Protein AF-A0A0R3QFE7-F1 (afdb_monomer)

Secondary structure (DSSP, 8-state):
---S-EEPTTSS--EEEETT--EEEEEEEE-SS--EEEEEEE--BTTBSEEEETTTTEEEE-EEEGGG-TTEEEEEEETTEEEEEE-S--GGG-EEEEEEEEETTEEEEEEEEEEEE-----------------HHHHHHHHHHHHHHHHHHHHHHHHHHHHHHHHHHHHHHHHTTS------

Sequence (183 aa):
MRSKPIIVPNILVNQTADANSTVNFTCKVISDLTPHIVWMRIEMTNDSIYYWNETDRKYIFRYTDMQSVENAIVTKTSQDSSTLTIVNVTVADQGMYACVSGNHLGHAIANATLTVNEFHAMTLATGNPDTKWSRSSVVAVVFLLILLIFTLSTTLFYIFCIRKRSKAQIAEMEQFIGPVKKR

Mean predicted aligned error: 14.49 Å

InterPro domains:
  IPR003598 Immunoglobulin subtype 2 [SM00408] (18-106)
  IPR003599 Immunoglobulin domain subtype [SM00409] (12-117)
  IPR007110 Immunoglobulin-like domain [PS50835] (5-117)
  IPR013098 Immunoglobulin I-set [PF07679] (12-116)
  IPR013783 Immunoglobulin-like fold [G3DSA:2.60.40.10] (1-120)
  IPR036179 Immunoglobulin-like domain superfamily [SSF48726] (4-116)
  IPR052615 Fibroblast growth factor receptor-like [PTHR19890] (2-120)

Foldseek 3Di:
DFAWKDKDPPQAEADEEEAQAKDKGKIFIDGPDQKDKFKKFQDADPNDQWDQDPVVRDTDGDIHGQVPDPQWDWADPDSGMIMIMGGRDDQVNFGKMKMWIGDPRGIDIDIYTYHYDYPPPPPPCPPPPPPPPDPVNVVVVVVVVVVVVVVVVVVVVVVVVVVVVVVVVVVVVVVVDDDDDDD

Structure (mmCIF, N/CA/C/O backbone):
data_AF-A0A0R3QFE7-F1
#
_entry.id   AF-A0A0R3QFE7-F1
#
loop_
_atom_site.group_PDB
_atom_site.id
_atom_site.type_symbol
_atom_site.label_atom_id
_atom_site.label_alt_id
_atom_site.label_comp_id
_atom_site.label_asym_id
_atom_site.label_entity_id
_atom_site.label_seq_id
_atom_site.pdbx_PDB_ins_code
_atom_site.Cartn_x
_atom_site.Cartn_y
_atom_site.Cartn_z
_atom_site.occupancy
_atom_site.B_iso_or_equiv
_atom_site.auth_seq_id
_atom_site.auth_comp_id
_atom_site.auth_asym_id
_atom_site.auth_atom_id
_atom_site.pdbx_PDB_model_num
ATOM 1 N N . MET A 1 1 ? 10.662 -11.826 -28.153 1.00 66.75 1 MET A N 1
ATOM 2 C CA . MET A 1 1 ? 10.673 -10.375 -28.437 1.00 66.75 1 MET A CA 1
ATOM 3 C C . MET A 1 1 ? 10.794 -9.672 -27.105 1.00 66.75 1 MET A C 1
ATOM 5 O O . MET A 1 1 ? 10.054 -10.053 -26.208 1.00 66.75 1 MET A O 1
ATOM 9 N N . ARG A 1 2 ? 11.712 -8.711 -26.979 1.00 88.62 2 ARG A N 1
ATOM 10 C CA . ARG A 1 2 ? 11.831 -7.909 -25.757 1.00 88.62 2 ARG A CA 1
ATOM 11 C C . ARG A 1 2 ? 10.612 -7.011 -25.599 1.00 88.62 2 ARG A C 1
ATOM 13 O O . ARG A 1 2 ? 10.120 -6.483 -26.597 1.00 88.62 2 ARG A O 1
ATOM 20 N N . SER A 1 3 ? 10.135 -6.838 -24.371 1.00 93.31 3 SER A N 1
ATOM 21 C CA . SER A 1 3 ? 8.960 -6.013 -24.078 1.00 93.31 3 SER A CA 1
ATOM 22 C C . SER A 1 3 ? 9.141 -5.175 -22.817 1.00 93.31 3 SER A C 1
ATOM 24 O O . SER A 1 3 ? 10.076 -5.362 -22.036 1.00 93.31 3 SER A O 1
ATOM 26 N N . LYS A 1 4 ? 8.202 -4.251 -22.592 1.00 95.31 4 LYS A N 1
ATOM 27 C CA . LYS A 1 4 ? 8.018 -3.657 -21.265 1.00 95.31 4 LYS A CA 1
ATOM 28 C C . LYS A 1 4 ? 7.759 -4.759 -20.218 1.00 95.31 4 LYS A C 1
ATOM 30 O O . LYS A 1 4 ? 7.256 -5.826 -20.597 1.00 95.31 4 LYS A O 1
ATOM 35 N N . PRO A 1 5 ? 8.067 -4.519 -18.932 1.00 96.88 5 PRO A N 1
ATOM 36 C CA . PRO A 1 5 ? 7.852 -5.510 -17.886 1.00 96.88 5 PRO A CA 1
ATOM 37 C C . PRO A 1 5 ? 6.366 -5.847 -17.721 1.00 96.88 5 PRO A C 1
ATOM 39 O O . PRO A 1 5 ? 5.499 -5.028 -18.029 1.00 96.88 5 PRO A O 1
ATOM 42 N N . ILE A 1 6 ? 6.073 -7.035 -17.196 1.00 96.94 6 ILE A N 1
ATOM 43 C CA . ILE A 1 6 ? 4.716 -7.469 -16.844 1.00 96.94 6 ILE A CA 1
ATOM 44 C C . ILE A 1 6 ? 4.679 -7.739 -15.344 1.00 96.94 6 ILE A C 1
ATOM 46 O O . ILE A 1 6 ? 5.437 -8.570 -14.850 1.00 96.94 6 ILE A O 1
ATOM 50 N N . ILE A 1 7 ? 3.798 -7.057 -14.614 1.00 97.44 7 ILE A N 1
ATOM 51 C CA . ILE A 1 7 ? 3.569 -7.355 -13.196 1.00 97.44 7 ILE A CA 1
ATOM 52 C C . ILE A 1 7 ? 2.664 -8.584 -13.109 1.00 97.44 7 ILE A C 1
ATOM 54 O O . ILE A 1 7 ? 1.630 -8.652 -13.774 1.00 97.44 7 ILE A O 1
ATOM 58 N N . VAL A 1 8 ? 3.069 -9.567 -12.307 1.00 97.50 8 VAL A N 1
ATOM 59 C CA . VAL A 1 8 ? 2.319 -10.812 -12.123 1.00 97.50 8 VAL A CA 1
ATOM 60 C C . VAL A 1 8 ? 0.973 -10.493 -11.454 1.00 97.50 8 VAL A C 1
ATOM 62 O O . VAL A 1 8 ? 0.961 -9.855 -10.396 1.00 97.50 8 VAL A O 1
ATOM 65 N N . PRO A 1 9 ? -0.163 -10.921 -12.036 1.00 95.56 9 PRO A N 1
ATOM 66 C CA . PRO A 1 9 ? -1.481 -10.642 -11.476 1.00 95.56 9 PRO A CA 1
ATOM 67 C C . PRO A 1 9 ? -1.670 -11.331 -10.120 1.00 95.56 9 PRO A C 1
ATOM 69 O O . PRO A 1 9 ? -1.060 -12.364 -9.847 1.00 95.56 9 PRO A O 1
ATOM 72 N N . ASN A 1 10 ? -2.550 -10.774 -9.285 1.00 94.56 10 ASN A N 1
ATOM 73 C CA . ASN A 1 10 ? -2.945 -11.317 -7.976 1.00 94.56 10 ASN A CA 1
ATOM 74 C C . ASN A 1 10 ? -1.813 -11.461 -6.937 1.00 94.56 10 ASN A C 1
ATOM 76 O O . ASN A 1 10 ? -2.004 -12.130 -5.927 1.00 94.56 10 ASN A O 1
ATOM 80 N N . ILE A 1 11 ? -0.646 -10.845 -7.157 1.00 95.00 11 ILE A N 1
ATOM 81 C CA . ILE A 1 11 ? 0.436 -10.780 -6.158 1.00 95.00 11 ILE A CA 1
ATOM 82 C C . ILE A 1 11 ? 0.301 -9.528 -5.287 1.00 95.00 11 ILE A C 1
ATOM 84 O O . ILE A 1 11 ? 0.397 -9.605 -4.065 1.00 95.00 11 ILE A O 1
ATOM 88 N N . LEU A 1 12 ? 0.040 -8.380 -5.917 1.00 97.56 12 LEU A N 1
ATOM 89 C CA . LEU A 1 12 ? -0.275 -7.135 -5.228 1.00 97.56 12 LEU A CA 1
ATOM 90 C C . LEU A 1 12 ? -1.793 -7.058 -5.036 1.00 97.56 12 LEU A C 1
ATOM 92 O O . LEU A 1 12 ? -2.528 -6.916 -6.010 1.00 97.56 12 LEU A O 1
ATOM 96 N N . VAL A 1 13 ? -2.254 -7.205 -3.793 1.00 97.19 13 VAL A N 1
ATOM 97 C CA . VAL A 1 13 ? -3.680 -7.312 -3.445 1.00 97.19 13 VAL A CA 1
ATOM 98 C C . VAL A 1 13 ? -4.065 -6.323 -2.351 1.00 97.19 13 VAL A C 1
ATOM 100 O O . VAL A 1 13 ? -3.228 -5.950 -1.528 1.00 97.19 13 VAL A O 1
ATOM 103 N N . ASN A 1 14 ? -5.338 -5.916 -2.344 1.00 98.06 14 ASN A N 1
ATOM 104 C CA . ASN A 1 14 ? -5.909 -5.071 -1.295 1.00 98.06 14 ASN A CA 1
ATOM 105 C C . ASN A 1 14 ? -5.792 -5.759 0.069 1.00 98.06 14 ASN A C 1
ATOM 107 O O . ASN A 1 14 ? -6.014 -6.966 0.171 1.00 98.06 14 ASN A O 1
ATOM 111 N N . GLN A 1 15 ? -5.471 -4.990 1.106 1.00 97.44 15 GLN A N 1
ATOM 112 C CA . GLN A 1 15 ? -5.280 -5.506 2.458 1.00 97.44 15 GLN A CA 1
ATOM 113 C C . GLN A 1 15 ? -5.974 -4.628 3.489 1.00 97.44 15 GLN A C 1
ATOM 115 O O . GLN A 1 15 ? -6.037 -3.406 3.353 1.00 97.44 15 GLN A O 1
ATOM 120 N N . THR A 1 16 ? -6.466 -5.273 4.540 1.00 97.44 16 THR A N 1
ATOM 121 C CA . THR A 1 16 ? -6.973 -4.610 5.737 1.00 97.44 16 THR A CA 1
ATOM 122 C C . THR A 1 16 ? -6.049 -4.958 6.894 1.00 97.44 16 THR A C 1
ATOM 124 O O . THR A 1 16 ? -5.746 -6.133 7.095 1.00 97.44 16 THR A O 1
ATOM 127 N N . ALA A 1 17 ? -5.583 -3.948 7.620 1.00 96.31 17 ALA A N 1
ATOM 128 C CA . ALA A 1 17 ? -4.648 -4.098 8.727 1.00 96.31 17 ALA A CA 1
ATOM 129 C C . ALA A 1 17 ? -5.154 -3.324 9.947 1.00 96.31 17 ALA A C 1
ATOM 131 O O . ALA A 1 17 ? -5.788 -2.283 9.803 1.00 96.31 17 ALA A O 1
ATOM 132 N N . ASP A 1 18 ? -4.877 -3.808 11.151 1.00 95.50 18 ASP A N 1
ATOM 133 C CA . ASP A 1 18 ? -5.217 -3.067 12.365 1.00 95.50 18 ASP A CA 1
ATOM 134 C C . ASP A 1 18 ? -4.163 -1.983 12.639 1.00 95.50 18 ASP A C 1
ATOM 136 O O . ASP A 1 18 ? -2.996 -2.119 12.255 1.00 95.50 18 ASP A O 1
ATOM 140 N N . ALA A 1 19 ? -4.547 -0.903 13.316 1.00 95.19 19 ALA A N 1
ATOM 141 C CA . ALA A 1 19 ? -3.592 0.111 13.749 1.00 95.19 19 ALA A CA 1
ATOM 142 C C . ALA A 1 19 ? -2.476 -0.507 14.621 1.00 95.19 19 ALA A C 1
ATOM 144 O O . ALA A 1 19 ? -2.707 -1.440 15.392 1.00 95.19 19 ALA A O 1
ATOM 145 N N . ASN A 1 20 ? -1.258 0.023 14.502 1.00 95.00 20 ASN A N 1
ATOM 146 C CA . ASN A 1 20 ? -0.011 -0.456 15.108 1.00 95.00 20 ASN A CA 1
ATOM 147 C C . ASN A 1 20 ? 0.471 -1.836 14.627 1.00 95.00 20 ASN A C 1
ATOM 149 O O . ASN A 1 20 ? 1.449 -2.360 15.161 1.00 95.00 20 ASN A O 1
ATOM 153 N N . SER A 1 21 ? -0.179 -2.428 13.624 1.00 96.00 21 SER A N 1
ATOM 154 C CA . SER A 1 21 ? 0.302 -3.658 12.993 1.00 96.00 21 SER A CA 1
ATOM 155 C C . SER A 1 21 ? 1.334 -3.371 11.893 1.00 96.00 21 SER A C 1
ATOM 157 O O . SER A 1 21 ? 1.740 -2.227 11.673 1.00 96.00 21 SER A O 1
ATOM 159 N N . THR A 1 22 ? 1.773 -4.427 11.209 1.00 97.81 22 THR A N 1
ATOM 160 C CA . THR A 1 22 ? 2.699 -4.358 10.075 1.00 97.81 22 THR A CA 1
ATOM 161 C C . THR A 1 22 ? 2.042 -4.989 8.855 1.00 97.81 22 THR A C 1
ATOM 163 O O . THR A 1 22 ? 1.510 -6.096 8.951 1.00 97.81 22 THR A O 1
ATOM 166 N N . VAL A 1 23 ? 2.122 -4.327 7.699 1.00 97.94 23 VAL A N 1
ATOM 167 C CA . VAL A 1 23 ? 1.579 -4.827 6.426 1.00 97.94 23 VAL A CA 1
ATOM 168 C C . VAL A 1 23 ? 2.679 -4.986 5.381 1.00 97.94 23 VAL A C 1
ATOM 170 O O . VAL A 1 23 ? 3.622 -4.199 5.336 1.00 97.94 23 VAL A O 1
ATOM 173 N N . ASN A 1 24 ? 2.549 -6.006 4.530 1.00 98.06 24 ASN A N 1
ATOM 174 C CA . ASN A 1 24 ? 3.506 -6.321 3.474 1.00 98.06 24 ASN A CA 1
ATOM 175 C C . ASN A 1 24 ? 2.811 -6.366 2.114 1.00 98.06 24 ASN A C 1
ATOM 177 O O . ASN A 1 24 ? 1.942 -7.204 1.878 1.00 98.06 24 ASN A O 1
ATOM 181 N N . PHE A 1 25 ? 3.244 -5.517 1.190 1.00 98.19 25 PHE A N 1
ATOM 182 C CA . PHE A 1 25 ? 2.851 -5.560 -0.212 1.00 98.19 25 PHE A CA 1
ATOM 183 C C . PHE A 1 25 ? 3.990 -6.134 -1.041 1.00 98.19 25 PHE A C 1
ATOM 185 O O . PHE A 1 25 ? 5.089 -5.589 -1.056 1.00 98.19 25 PHE A O 1
ATOM 192 N N . THR A 1 26 ? 3.736 -7.220 -1.763 1.00 98.0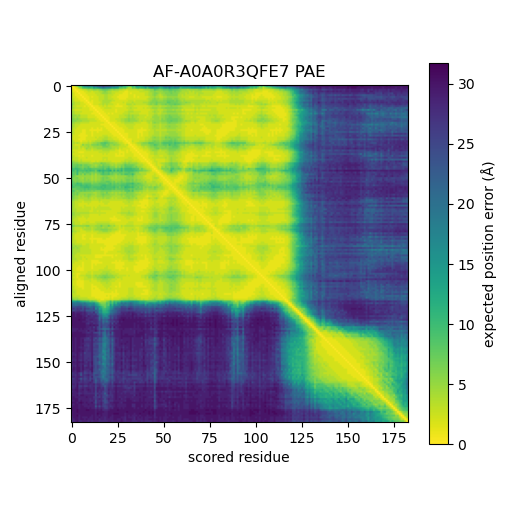0 26 THR A N 1
ATOM 193 C CA . THR A 1 26 ? 4.732 -7.828 -2.649 1.00 98.00 26 THR A CA 1
ATOM 194 C C . THR A 1 26 ? 4.407 -7.503 -4.098 1.00 98.00 26 THR A C 1
ATOM 196 O O . THR A 1 26 ? 3.250 -7.463 -4.508 1.00 98.00 26 THR A O 1
ATOM 199 N N . CYS A 1 27 ? 5.449 -7.280 -4.889 1.00 97.88 27 CYS A N 1
ATOM 200 C CA . CYS A 1 27 ? 5.361 -7.089 -6.322 1.00 97.88 27 CYS A CA 1
ATOM 201 C C . CYS A 1 27 ? 6.355 -8.017 -7.006 1.00 97.88 27 CYS A C 1
ATOM 203 O O . CYS A 1 27 ? 7.545 -7.992 -6.688 1.00 97.88 27 CYS A O 1
ATOM 205 N N . LYS A 1 28 ? 5.859 -8.823 -7.947 1.00 97.50 28 LYS A N 1
ATOM 206 C CA . LYS A 1 28 ? 6.662 -9.722 -8.776 1.00 97.50 28 LYS A CA 1
ATOM 207 C C . LYS A 1 28 ? 6.481 -9.365 -10.242 1.00 97.50 28 LYS A C 1
ATOM 209 O O . LYS A 1 28 ? 5.371 -9.063 -10.677 1.00 97.50 28 LYS A O 1
ATOM 214 N N . VAL A 1 29 ? 7.567 -9.422 -10.994 1.00 97.06 29 VAL A N 1
ATOM 215 C CA . VAL A 1 29 ? 7.645 -8.962 -12.377 1.00 97.06 29 VAL A CA 1
ATOM 216 C C . VAL A 1 29 ? 8.176 -10.083 -13.267 1.00 97.06 29 VAL A C 1
ATOM 218 O O . VAL A 1 29 ? 8.922 -10.951 -12.826 1.00 97.06 29 VAL A O 1
ATOM 221 N N . ILE A 1 30 ? 7.763 -10.085 -14.528 1.00 95.88 30 ILE A N 1
ATOM 222 C CA . ILE A 1 30 ? 8.339 -10.898 -15.595 1.00 95.88 30 ILE A CA 1
ATOM 223 C C . ILE A 1 30 ? 8.900 -9.925 -16.632 1.00 95.88 30 ILE A C 1
ATOM 225 O O . ILE A 1 30 ? 8.165 -9.098 -17.176 1.00 95.88 30 ILE A O 1
ATOM 229 N N . SER A 1 31 ? 10.206 -9.993 -16.876 1.00 94.19 31 SER A N 1
ATOM 230 C CA . SER A 1 31 ? 10.907 -9.154 -17.848 1.00 94.19 31 SER A CA 1
ATOM 231 C C . SER A 1 31 ? 12.155 -9.888 -18.336 1.00 94.19 31 SER A C 1
ATOM 233 O O . SER A 1 31 ? 12.894 -10.452 -17.538 1.00 94.19 31 SER A O 1
ATOM 235 N N . ASP A 1 32 ? 12.403 -9.884 -19.646 1.00 91.56 32 ASP A N 1
ATOM 236 C CA . ASP A 1 32 ? 13.631 -10.428 -20.248 1.00 91.56 32 ASP A CA 1
ATOM 237 C C . ASP A 1 32 ? 14.806 -9.428 -20.227 1.00 91.56 32 ASP A C 1
ATOM 239 O O . ASP A 1 32 ? 15.930 -9.738 -20.623 1.00 91.56 32 ASP A O 1
ATOM 243 N N . LEU A 1 33 ? 14.541 -8.221 -19.730 1.00 92.50 33 LEU A N 1
ATOM 244 C CA . LEU A 1 33 ? 15.489 -7.159 -19.408 1.00 92.50 33 LEU A CA 1
ATOM 245 C C . LEU A 1 33 ? 15.488 -6.904 -17.903 1.00 92.50 33 LEU A C 1
ATOM 247 O O . LEU A 1 33 ? 14.456 -7.103 -17.270 1.00 92.50 33 LEU A O 1
ATOM 251 N N . THR A 1 34 ? 16.575 -6.368 -17.342 1.00 91.88 34 THR A N 1
ATOM 252 C CA . THR A 1 34 ? 16.626 -5.970 -15.924 1.00 91.88 34 THR A CA 1
ATOM 253 C C . THR A 1 34 ? 15.577 -4.893 -15.620 1.00 91.88 34 THR A C 1
ATOM 255 O O . THR A 1 34 ? 15.716 -3.773 -16.124 1.00 91.88 34 THR A O 1
ATOM 258 N N . PRO A 1 35 ? 14.534 -5.192 -14.821 1.00 94.62 35 PRO A N 1
ATOM 259 C CA . PRO A 1 35 ? 13.534 -4.203 -14.462 1.00 94.62 35 PRO A CA 1
ATOM 260 C C . PRO A 1 35 ? 13.978 -3.392 -13.237 1.00 94.62 35 PRO A C 1
ATOM 262 O O . PRO A 1 35 ? 14.652 -3.890 -12.334 1.00 94.62 35 PRO A O 1
ATOM 265 N N . HIS A 1 36 ? 13.542 -2.140 -13.170 1.00 95.81 36 HIS A N 1
ATOM 266 C CA . HIS A 1 36 ? 13.580 -1.320 -11.963 1.00 95.81 36 HIS A CA 1
ATOM 267 C C . HIS A 1 36 ? 12.204 -1.358 -11.313 1.00 95.81 36 HIS A C 1
ATOM 269 O O . HIS A 1 36 ? 11.218 -1.106 -11.997 1.00 95.81 36 HIS A O 1
ATOM 275 N N . ILE A 1 37 ? 12.132 -1.690 -10.024 1.00 97.50 37 ILE A N 1
ATOM 276 C CA . ILE A 1 37 ? 10.878 -1.770 -9.267 1.00 97.50 37 ILE A CA 1
ATOM 277 C C . ILE A 1 37 ? 10.866 -0.649 -8.232 1.00 97.50 37 ILE A C 1
ATOM 279 O O . ILE A 1 37 ? 11.788 -0.554 -7.423 1.00 97.50 37 ILE A O 1
ATOM 283 N N . VAL A 1 38 ? 9.825 0.178 -8.262 1.00 97.44 38 VAL A N 1
ATOM 284 C CA . VAL A 1 38 ? 9.627 1.330 -7.376 1.00 97.44 38 VAL A CA 1
ATOM 285 C C . VAL A 1 38 ? 8.257 1.228 -6.718 1.00 97.44 38 VAL A C 1
ATOM 287 O O . VAL A 1 38 ? 7.294 0.775 -7.338 1.00 97.44 38 VAL A O 1
ATOM 290 N N . TRP A 1 39 ? 8.180 1.662 -5.463 1.00 98.25 39 TRP A N 1
ATOM 291 C CA . TRP A 1 39 ? 6.943 1.743 -4.700 1.00 98.25 39 TRP A CA 1
ATOM 292 C C . TRP A 1 39 ? 6.550 3.194 -4.485 1.00 98.25 39 TRP A C 1
ATOM 294 O O . TRP A 1 39 ? 7.370 4.009 -4.071 1.00 98.25 39 TRP A O 1
ATOM 304 N N . MET A 1 40 ? 5.281 3.497 -4.729 1.00 97.44 40 MET A N 1
ATOM 305 C CA . MET A 1 40 ? 4.732 4.827 -4.511 1.00 97.44 40 MET A CA 1
ATOM 306 C C . MET A 1 40 ? 3.359 4.752 -3.852 1.00 97.44 40 MET A C 1
ATOM 308 O O . MET A 1 40 ? 2.584 3.831 -4.117 1.00 97.44 40 MET A O 1
ATOM 312 N N . ARG A 1 41 ? 3.042 5.744 -3.025 1.00 97.06 41 ARG A N 1
ATOM 313 C CA . ARG A 1 41 ? 1.680 5.991 -2.549 1.00 97.06 41 ARG A CA 1
ATOM 314 C C . ARG A 1 41 ? 1.003 6.970 -3.496 1.00 97.06 41 ARG A C 1
ATOM 316 O O . ARG A 1 41 ? 1.558 8.020 -3.798 1.00 97.06 41 ARG A O 1
ATOM 323 N N . ILE A 1 42 ? -0.185 6.623 -3.974 1.00 95.00 42 ILE A N 1
ATOM 324 C CA . ILE A 1 42 ? -0.985 7.474 -4.854 1.00 95.00 42 ILE A CA 1
ATOM 325 C C . ILE A 1 42 ? -1.793 8.442 -3.992 1.00 95.00 42 ILE A C 1
ATOM 327 O O . ILE A 1 42 ? -2.558 8.018 -3.125 1.00 95.00 42 ILE A O 1
ATOM 331 N N . GLU A 1 43 ? -1.655 9.739 -4.260 1.00 90.38 43 GLU A N 1
ATOM 332 C CA . GLU A 1 43 ? -2.358 10.790 -3.528 1.00 90.38 43 GLU A CA 1
ATOM 333 C C . GLU A 1 43 ? -3.496 11.370 -4.374 1.00 90.38 43 GLU A C 1
ATOM 335 O O . GLU A 1 43 ? -3.272 11.987 -5.419 1.00 90.38 43 GLU A O 1
ATOM 340 N N . MET A 1 44 ? -4.736 11.237 -3.905 1.00 87.81 44 MET A N 1
ATOM 341 C CA . MET A 1 44 ? -5.913 11.821 -4.555 1.00 87.81 44 MET A CA 1
ATOM 342 C C . MET A 1 44 ? -6.317 13.128 -3.868 1.00 87.81 44 MET A C 1
ATOM 344 O O . MET A 1 44 ? -6.334 13.231 -2.646 1.00 87.81 44 MET A O 1
ATOM 348 N N . THR A 1 45 ? -6.657 14.140 -4.659 1.00 86.50 45 THR A N 1
ATOM 349 C CA . THR A 1 45 ? -7.169 15.429 -4.178 1.00 86.50 45 THR A CA 1
ATOM 350 C C . THR A 1 45 ? -8.273 15.836 -5.126 1.00 86.50 45 THR A C 1
ATOM 352 O O . THR A 1 45 ? -8.021 15.978 -6.324 1.00 86.50 45 THR A O 1
ATOM 355 N N . ASN A 1 46 ? -9.486 15.991 -4.593 1.00 89.44 46 ASN A N 1
ATOM 356 C CA . ASN A 1 46 ? -10.697 16.240 -5.378 1.00 89.44 46 ASN A CA 1
ATOM 357 C C . ASN A 1 46 ? -10.850 15.232 -6.533 1.00 89.44 46 ASN A C 1
ATOM 359 O O . ASN A 1 46 ? -11.002 15.629 -7.684 1.00 89.44 46 ASN A O 1
ATOM 363 N N . ASP A 1 47 ? -10.689 13.939 -6.232 1.00 84.94 47 ASP A N 1
ATOM 364 C CA . ASP A 1 47 ? -10.754 12.816 -7.185 1.00 84.94 47 ASP A CA 1
ATOM 365 C C . ASP A 1 47 ? -9.750 12.855 -8.352 1.00 84.94 47 ASP A C 1
ATOM 367 O O . ASP A 1 47 ? -9.777 12.005 -9.241 1.00 84.94 47 ASP A O 1
ATOM 371 N N . SER A 1 48 ? -8.801 13.794 -8.338 1.00 90.00 48 SER A N 1
ATOM 372 C CA . SER A 1 48 ? -7.705 13.853 -9.299 1.00 90.00 48 SER A CA 1
ATOM 373 C C . SER A 1 48 ? -6.413 13.332 -8.683 1.00 90.00 48 SER A C 1
ATOM 375 O O . SER A 1 48 ? -6.006 13.751 -7.596 1.00 90.00 48 SER A O 1
ATOM 377 N N . ILE A 1 49 ? -5.725 12.471 -9.430 1.00 90.62 49 ILE A N 1
ATOM 378 C CA . ILE A 1 49 ? -4.348 12.021 -9.170 1.00 90.62 49 ILE A CA 1
ATOM 379 C C . ILE A 1 49 ? -3.294 12.958 -9.779 1.00 90.62 49 ILE A C 1
ATOM 381 O O . ILE A 1 49 ? -2.102 12.763 -9.567 1.00 90.62 49 ILE A O 1
ATOM 385 N N . TYR A 1 50 ? -3.709 13.968 -10.547 1.00 92.62 50 TYR A N 1
ATOM 386 C CA . TYR A 1 50 ? -2.816 14.947 -11.160 1.00 92.62 50 TYR A CA 1
ATOM 387 C C . TYR A 1 50 ? -3.000 16.323 -10.527 1.00 92.62 50 TYR A C 1
ATOM 389 O O . TYR A 1 50 ? -4.122 16.734 -10.218 1.00 92.62 50 TYR A O 1
ATOM 397 N N . TYR A 1 51 ? -1.902 17.059 -10.387 1.00 91.75 51 TYR A N 1
ATOM 398 C CA . TYR A 1 51 ? -1.911 18.469 -10.017 1.00 91.75 51 TYR A CA 1
ATOM 399 C C . TYR A 1 51 ? -1.219 19.301 -11.093 1.00 91.75 51 TYR A C 1
ATOM 401 O O . TYR A 1 51 ? -0.350 18.812 -11.816 1.00 91.75 51 TYR A O 1
ATOM 409 N N . TRP A 1 52 ? -1.624 20.560 -11.223 1.00 92.94 52 TRP A N 1
ATOM 410 C CA . TRP A 1 52 ? -0.965 21.495 -12.124 1.00 92.94 52 TRP A CA 1
ATOM 411 C C . TRP A 1 52 ? 0.313 22.023 -11.472 1.00 92.94 52 TRP A C 1
ATOM 413 O O . TRP A 1 52 ? 0.257 22.602 -10.389 1.00 92.94 52 TRP A O 1
ATOM 423 N N . ASN A 1 53 ? 1.460 21.825 -12.120 1.00 94.19 53 ASN A N 1
ATOM 424 C CA . ASN A 1 53 ? 2.719 22.424 -11.698 1.00 94.19 53 ASN A CA 1
ATOM 425 C C . ASN A 1 53 ? 2.965 23.702 -12.509 1.00 94.19 53 ASN A C 1
ATOM 427 O O . ASN A 1 53 ? 3.128 23.645 -13.729 1.00 94.19 53 ASN A O 1
ATOM 431 N N . GLU A 1 54 ? 2.989 24.850 -11.831 1.00 94.56 54 GLU A N 1
ATOM 432 C CA . GLU A 1 54 ? 3.155 26.158 -12.473 1.00 94.56 54 GLU A CA 1
ATOM 433 C C . GLU A 1 54 ? 4.557 26.366 -13.051 1.00 94.56 54 GLU A C 1
ATOM 435 O O . GLU A 1 54 ? 4.693 26.948 -14.127 1.00 94.56 54 GLU A O 1
ATOM 440 N N . THR A 1 55 ? 5.589 25.849 -12.380 1.00 96.19 55 THR A N 1
ATOM 441 C CA . THR A 1 55 ? 6.988 25.956 -12.815 1.00 96.19 55 THR A CA 1
ATOM 442 C C . THR A 1 55 ? 7.207 25.231 -14.140 1.00 96.19 55 THR A C 1
ATOM 444 O O . THR A 1 55 ? 7.758 25.799 -15.081 1.00 96.19 55 THR A O 1
ATOM 447 N N . ASP A 1 56 ? 6.705 24.001 -14.238 1.00 93.88 56 ASP A N 1
ATOM 448 C CA . ASP A 1 56 ? 6.870 23.148 -15.417 1.00 93.88 56 ASP A CA 1
ATOM 449 C C . ASP A 1 56 ? 5.755 23.328 -16.462 1.00 93.88 56 ASP A C 1
ATOM 451 O O . ASP A 1 56 ? 5.833 22.750 -17.549 1.00 93.88 56 ASP A O 1
ATOM 455 N N . ARG A 1 57 ? 4.704 24.095 -16.138 1.00 94.88 57 ARG A N 1
ATOM 456 C CA . ARG A 1 57 ? 3.476 24.273 -16.938 1.00 94.88 57 ARG A CA 1
ATOM 457 C C . ARG A 1 57 ? 2.906 22.952 -17.463 1.00 94.88 57 ARG A C 1
ATOM 459 O O . ARG A 1 57 ? 2.540 22.838 -18.634 1.00 94.88 57 ARG A O 1
ATOM 466 N N . LYS A 1 58 ? 2.854 21.937 -16.599 1.00 96.31 58 LYS A N 1
ATOM 467 C CA . LYS A 1 58 ? 2.335 20.605 -16.932 1.00 96.31 58 LYS A CA 1
ATOM 468 C C . LYS A 1 58 ? 1.591 19.988 -15.756 1.00 96.31 58 LYS A C 1
ATOM 470 O O . LYS A 1 58 ? 1.870 20.294 -14.597 1.00 96.31 58 LYS A O 1
ATOM 475 N N . TYR A 1 59 ? 0.687 19.065 -16.065 1.00 92.00 59 TYR A N 1
ATOM 476 C CA . TYR A 1 59 ? 0.086 18.202 -15.058 1.00 92.00 59 TYR A CA 1
ATOM 477 C C . TYR A 1 59 ? 1.095 17.145 -14.605 1.00 92.00 59 TYR A C 1
ATOM 479 O O . TYR A 1 59 ? 1.654 16.418 -15.426 1.00 92.00 59 TYR A O 1
ATOM 487 N N . ILE A 1 60 ? 1.326 17.068 -13.298 1.00 92.38 60 ILE A N 1
ATOM 488 C CA . ILE A 1 60 ? 2.219 16.099 -12.664 1.00 92.38 60 ILE A CA 1
ATOM 489 C C . ILE A 1 60 ? 1.376 15.129 -11.845 1.00 92.38 60 ILE A C 1
ATOM 491 O O . ILE A 1 60 ? 0.417 15.521 -11.181 1.00 92.38 60 ILE A O 1
ATOM 495 N N . PHE A 1 61 ? 1.717 13.847 -11.931 1.00 91.19 61 PHE A N 1
ATOM 496 C CA . PHE A 1 61 ? 1.107 12.809 -11.112 1.00 91.19 61 PHE A CA 1
ATOM 497 C C . PHE A 1 61 ? 1.518 13.021 -9.652 1.00 91.19 61 PHE A C 1
ATOM 499 O O . PHE A 1 61 ? 2.705 13.170 -9.369 1.00 91.19 61 PHE A O 1
ATOM 506 N N . ARG A 1 62 ? 0.553 13.070 -8.734 1.00 93.31 62 ARG A N 1
ATOM 507 C CA . ARG A 1 62 ? 0.811 13.287 -7.311 1.00 93.31 62 ARG A CA 1
ATOM 508 C C . ARG A 1 62 ? 1.012 11.946 -6.613 1.00 93.31 62 ARG A C 1
ATOM 510 O O . ARG A 1 62 ? 0.108 11.109 -6.575 1.00 93.31 62 ARG A O 1
ATOM 517 N N . TYR A 1 63 ? 2.210 11.748 -6.080 1.00 94.75 63 TYR A N 1
ATOM 518 C CA . TYR A 1 63 ? 2.591 10.530 -5.383 1.00 94.75 63 TYR A CA 1
ATOM 519 C C . TYR A 1 63 ? 3.652 10.806 -4.323 1.00 94.75 63 TYR A C 1
ATOM 521 O O . TYR A 1 63 ? 4.453 11.730 -4.462 1.00 94.75 63 TYR A O 1
ATOM 529 N N . THR A 1 64 ? 3.696 9.945 -3.312 1.00 95.94 64 THR A N 1
ATOM 530 C CA . THR A 1 64 ? 4.793 9.873 -2.344 1.00 95.94 64 THR A CA 1
ATOM 531 C C . THR A 1 64 ? 5.718 8.718 -2.721 1.00 95.94 64 THR A C 1
ATOM 533 O O . THR A 1 64 ? 5.240 7.605 -2.955 1.00 95.94 64 THR A O 1
ATOM 536 N N . ASP A 1 65 ? 7.033 8.941 -2.767 1.00 96.69 65 ASP A N 1
ATOM 537 C CA . ASP A 1 65 ? 7.997 7.838 -2.879 1.00 96.69 65 ASP A CA 1
ATOM 538 C C . ASP A 1 65 ? 8.067 7.093 -1.544 1.00 96.69 65 ASP A C 1
ATOM 540 O O . ASP A 1 65 ? 8.389 7.687 -0.511 1.00 96.69 65 ASP A O 1
ATOM 544 N N . MET A 1 66 ? 7.804 5.786 -1.557 1.00 97.75 66 MET A N 1
ATOM 545 C CA . MET A 1 66 ? 7.811 4.996 -0.329 1.00 97.75 66 MET A CA 1
ATOM 546 C C . MET A 1 66 ? 9.197 4.850 0.298 1.00 97.75 66 MET A C 1
ATOM 548 O O . MET A 1 66 ? 9.278 4.543 1.480 1.00 97.75 66 MET A O 1
ATOM 552 N N . GLN A 1 67 ? 10.281 5.106 -0.440 1.00 96.44 67 GLN A N 1
ATOM 553 C CA . GLN A 1 67 ? 11.628 5.164 0.141 1.00 96.44 67 GLN A CA 1
ATOM 554 C C . GLN A 1 67 ? 11.845 6.394 1.034 1.00 96.44 67 GLN A C 1
ATOM 556 O O . GLN A 1 67 ? 12.759 6.389 1.853 1.00 96.44 67 GLN A O 1
ATOM 561 N N . SER A 1 68 ? 11.032 7.446 0.879 1.00 96.81 68 SER A N 1
ATOM 562 C CA . SER A 1 68 ? 11.108 8.661 1.705 1.00 96.81 68 SER A CA 1
ATOM 563 C C . SER A 1 68 ? 10.220 8.629 2.952 1.00 96.81 68 SER A C 1
ATOM 565 O O . SER A 1 68 ? 10.253 9.565 3.747 1.00 96.81 68 SER A O 1
ATOM 567 N N . VAL A 1 69 ? 9.420 7.577 3.127 1.00 97.19 69 VAL A N 1
ATOM 568 C CA . VAL A 1 69 ? 8.474 7.448 4.238 1.00 97.19 69 VAL A CA 1
ATOM 569 C C . VAL A 1 69 ? 9.142 6.700 5.394 1.00 97.19 69 VAL A C 1
ATOM 571 O O . VAL A 1 69 ? 9.654 5.602 5.210 1.00 97.19 69 VAL A O 1
ATOM 574 N N . GLU A 1 70 ? 9.122 7.284 6.593 1.00 96.38 70 GLU A N 1
ATOM 575 C CA . GLU A 1 70 ? 9.881 6.794 7.757 1.00 96.38 70 GLU A CA 1
ATOM 576 C C . GLU A 1 70 ? 9.452 5.397 8.231 1.00 96.38 70 GLU A C 1
ATOM 578 O O . GLU A 1 70 ? 10.291 4.549 8.526 1.00 96.38 70 GLU A O 1
ATOM 583 N N . ASN A 1 71 ? 8.146 5.131 8.276 1.00 97.19 71 ASN A N 1
ATOM 584 C CA . ASN A 1 71 ? 7.592 3.847 8.704 1.00 97.19 71 ASN A CA 1
ATOM 585 C C . ASN A 1 71 ? 7.481 2.823 7.559 1.00 97.19 71 ASN A C 1
ATOM 587 O O . ASN A 1 71 ? 6.832 1.788 7.720 1.00 97.19 71 ASN A O 1
ATOM 591 N N . ALA A 1 72 ? 8.108 3.087 6.410 1.00 98.12 72 ALA A N 1
ATOM 592 C CA . ALA A 1 72 ? 8.085 2.215 5.247 1.00 98.12 72 ALA A CA 1
ATOM 593 C C . ALA A 1 72 ? 9.478 1.679 4.903 1.00 98.12 72 ALA A C 1
ATOM 595 O O . ALA A 1 72 ? 10.479 2.388 4.914 1.00 98.12 72 ALA A O 1
ATOM 596 N N . ILE A 1 73 ? 9.536 0.398 4.554 1.00 98.19 73 ILE A N 1
ATOM 597 C CA . ILE A 1 73 ? 10.769 -0.321 4.249 1.00 98.19 73 ILE A CA 1
ATOM 598 C C . ILE A 1 73 ? 10.588 -1.028 2.910 1.00 98.19 73 ILE A C 1
ATOM 600 O O . ILE A 1 73 ? 9.756 -1.925 2.768 1.00 98.19 73 ILE A O 1
ATOM 604 N N . VAL A 1 74 ? 11.389 -0.647 1.915 1.00 98.06 74 VAL A N 1
ATOM 605 C CA . VAL A 1 74 ? 11.402 -1.294 0.597 1.00 98.06 74 VAL A CA 1
ATOM 606 C C . VAL A 1 74 ? 12.531 -2.317 0.544 1.00 98.06 74 VAL A C 1
ATOM 608 O O . VAL A 1 74 ? 13.708 -1.967 0.541 1.00 98.06 74 VAL A O 1
ATOM 611 N N . THR A 1 75 ? 12.174 -3.596 0.460 1.00 97.69 75 THR A N 1
ATOM 612 C CA . THR A 1 75 ? 13.128 -4.708 0.402 1.00 97.69 75 THR A CA 1
ATOM 613 C C . THR A 1 75 ? 13.134 -5.341 -0.982 1.00 97.69 75 THR A C 1
ATOM 615 O O . THR A 1 75 ? 12.143 -5.925 -1.423 1.00 97.69 75 THR A O 1
ATOM 618 N N . LYS A 1 76 ? 14.281 -5.297 -1.666 1.00 95.38 76 LYS A N 1
ATOM 619 C CA . LYS A 1 76 ? 14.480 -6.020 -2.927 1.00 95.38 76 LYS A CA 1
ATOM 620 C C . LYS A 1 76 ? 14.727 -7.506 -2.646 1.00 95.38 76 LYS A C 1
ATOM 622 O O . LYS A 1 76 ? 15.838 -7.897 -2.306 1.00 95.38 76 LYS A O 1
ATOM 627 N N . THR A 1 77 ? 13.696 -8.336 -2.793 1.00 91.75 77 THR A N 1
ATOM 628 C CA . THR A 1 77 ? 13.774 -9.790 -2.557 1.00 91.75 77 THR A CA 1
ATOM 629 C C . THR A 1 77 ? 14.560 -10.515 -3.652 1.00 91.75 77 THR A C 1
ATOM 631 O O . THR A 1 77 ? 15.256 -11.487 -3.382 1.00 91.75 77 THR A O 1
ATOM 634 N N . SER A 1 78 ? 14.447 -10.062 -4.902 1.00 92.94 78 SER A N 1
ATOM 635 C CA . SER A 1 78 ? 15.229 -10.570 -6.036 1.00 92.94 78 SER A CA 1
ATOM 636 C C . SER A 1 78 ? 15.314 -9.515 -7.144 1.00 92.94 78 SER A C 1
ATOM 638 O O . SER A 1 78 ? 14.849 -8.389 -6.974 1.00 92.94 78 SER A O 1
ATOM 640 N N . GLN A 1 79 ? 15.913 -9.847 -8.291 1.00 90.88 79 GLN A N 1
ATOM 641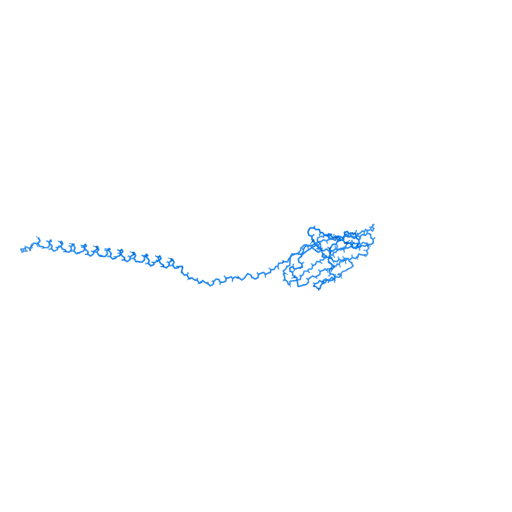 C CA . GLN A 1 79 ? 15.925 -8.945 -9.446 1.00 90.88 79 GLN A CA 1
ATOM 642 C C . GLN A 1 79 ? 14.507 -8.573 -9.909 1.00 90.88 79 GLN A C 1
ATOM 644 O O . GLN A 1 79 ? 14.270 -7.411 -10.230 1.00 90.88 79 GLN A O 1
ATOM 649 N N . ASP A 1 80 ? 13.573 -9.523 -9.838 1.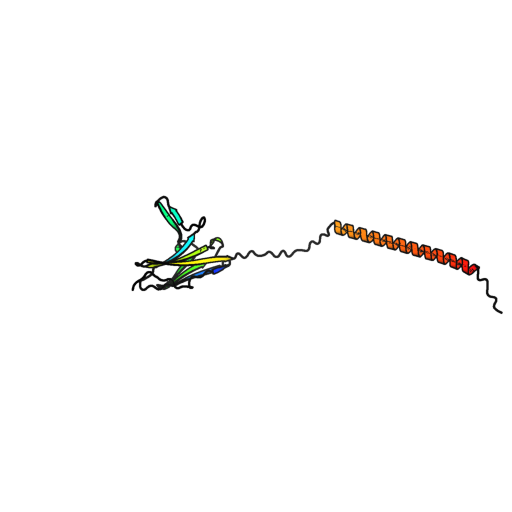00 94.75 80 ASP A N 1
ATOM 650 C CA . ASP A 1 80 ? 12.216 -9.384 -10.368 1.00 94.75 80 ASP A CA 1
ATOM 651 C C . ASP A 1 80 ? 11.145 -9.353 -9.265 1.00 94.75 80 ASP A C 1
ATOM 653 O O . ASP A 1 80 ? 9.961 -9.564 -9.529 1.00 94.75 80 ASP A O 1
ATOM 657 N N . SER A 1 81 ? 11.543 -9.131 -8.008 1.00 96.88 81 SER A N 1
ATOM 658 C CA . SER A 1 81 ? 10.613 -9.081 -6.879 1.00 96.88 81 SER A CA 1
ATOM 659 C C . SER A 1 81 ? 11.049 -8.073 -5.827 1.00 96.88 81 SER A C 1
ATOM 661 O O . SER A 1 81 ? 12.209 -8.053 -5.411 1.00 96.88 81 SER A O 1
ATOM 663 N N . SER A 1 82 ? 10.092 -7.289 -5.344 1.00 98.06 82 SER A N 1
ATOM 664 C CA . SER A 1 82 ? 10.277 -6.308 -4.274 1.00 98.06 82 SER A CA 1
ATOM 665 C C . SER A 1 82 ? 9.088 -6.345 -3.322 1.00 98.06 82 SER A C 1
ATOM 667 O O . SER A 1 82 ? 7.955 -6.552 -3.761 1.00 98.06 82 SER A O 1
ATOM 669 N N . THR A 1 83 ? 9.344 -6.125 -2.038 1.00 98.31 83 THR A N 1
ATOM 670 C CA . THR A 1 83 ? 8.318 -6.057 -0.996 1.00 98.31 83 THR A CA 1
ATOM 671 C C . THR A 1 83 ? 8.397 -4.712 -0.287 1.00 98.31 83 THR A C 1
ATOM 673 O O . THR A 1 83 ? 9.470 -4.308 0.158 1.00 98.31 83 THR A O 1
ATOM 676 N N . LEU A 1 84 ? 7.259 -4.030 -0.192 1.00 98.56 84 LEU A N 1
ATOM 677 C CA . LEU A 1 84 ? 7.050 -2.861 0.650 1.00 98.56 84 LEU A CA 1
ATOM 678 C C . LEU A 1 84 ? 6.463 -3.317 1.985 1.00 98.56 84 LEU A C 1
ATOM 680 O O . LEU A 1 84 ? 5.380 -3.898 2.017 1.00 98.56 84 LEU A O 1
ATOM 684 N N . THR A 1 85 ? 7.162 -3.022 3.071 1.00 98.50 85 THR A N 1
ATOM 685 C CA . THR A 1 85 ? 6.716 -3.274 4.440 1.00 98.50 85 THR A CA 1
ATOM 686 C C . THR A 1 85 ? 6.409 -1.945 5.109 1.00 98.50 85 THR A C 1
ATOM 688 O O . THR A 1 85 ? 7.275 -1.079 5.147 1.00 98.50 85 THR A O 1
ATOM 691 N N . ILE A 1 86 ? 5.203 -1.778 5.642 1.00 98.44 86 ILE A N 1
ATOM 692 C CA . ILE A 1 86 ? 4.823 -0.602 6.434 1.00 98.44 86 ILE A CA 1
ATOM 693 C C . ILE A 1 86 ? 4.654 -1.074 7.872 1.00 98.44 86 ILE A C 1
ATOM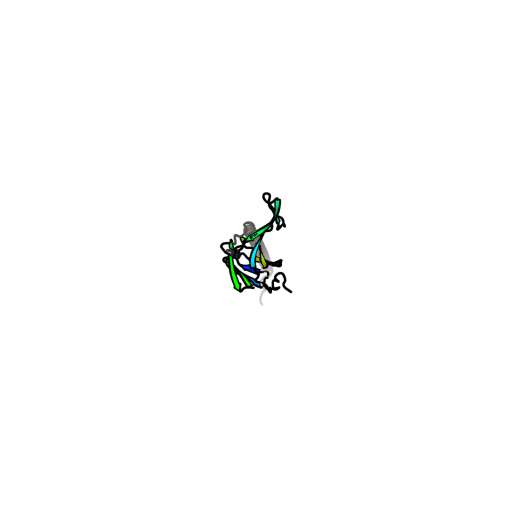 695 O O . ILE A 1 86 ? 3.833 -1.954 8.136 1.00 98.44 86 ILE A O 1
ATOM 699 N N . VAL A 1 87 ? 5.470 -0.542 8.779 1.00 98.12 87 VAL A N 1
ATOM 700 C CA . VAL A 1 87 ? 5.462 -0.879 10.209 1.00 98.12 87 VAL A CA 1
ATOM 701 C C . VAL A 1 87 ? 4.662 0.152 10.993 1.00 98.12 87 VAL A C 1
ATOM 703 O O . VAL A 1 87 ? 4.570 1.303 10.577 1.00 98.12 87 VAL A O 1
ATOM 706 N N . ASN A 1 88 ? 4.118 -0.241 12.146 1.00 96.25 88 ASN A N 1
ATOM 707 C CA . ASN A 1 88 ? 3.339 0.649 13.013 1.00 96.25 88 ASN A CA 1
ATOM 708 C C . ASN A 1 88 ? 2.248 1.403 12.231 1.00 96.25 88 ASN A C 1
ATOM 710 O O . ASN A 1 88 ? 2.184 2.629 12.267 1.00 96.25 88 ASN A O 1
ATOM 714 N N . VAL A 1 89 ? 1.430 0.658 11.483 1.00 96.88 89 VAL A N 1
ATOM 715 C CA . VAL A 1 89 ? 0.401 1.207 10.589 1.00 96.88 89 VAL A CA 1
ATOM 716 C C . VAL A 1 89 ? -0.548 2.133 11.353 1.00 96.88 89 VAL A C 1
ATOM 718 O O . VAL A 1 89 ? -1.079 1.776 12.400 1.00 96.88 89 VAL A O 1
ATOM 721 N N . THR A 1 90 ? -0.807 3.311 10.806 1.00 95.69 90 THR A N 1
ATOM 722 C CA . THR A 1 90 ? -1.736 4.313 11.339 1.00 95.69 90 THR A CA 1
ATOM 723 C C . THR A 1 90 ? -2.883 4.557 10.361 1.00 95.69 90 THR A C 1
ATOM 725 O O . THR A 1 90 ? -2.793 4.214 9.185 1.00 95.69 90 THR A O 1
ATOM 728 N N . VAL A 1 91 ? -3.964 5.214 10.789 1.00 94.81 91 VAL A N 1
ATOM 729 C CA . VAL A 1 91 ? -5.040 5.602 9.853 1.00 94.81 91 VAL A CA 1
ATOM 730 C C . VAL A 1 91 ? -4.558 6.560 8.771 1.00 94.81 91 VAL A C 1
ATOM 732 O O . VAL A 1 91 ? -5.077 6.534 7.657 1.00 94.81 91 VAL A O 1
ATOM 735 N N . ALA A 1 92 ? -3.521 7.352 9.046 1.00 94.50 92 ALA A N 1
ATOM 736 C CA . ALA A 1 92 ? -2.902 8.202 8.039 1.00 94.50 92 ALA A CA 1
ATOM 737 C C . ALA A 1 92 ? -2.204 7.398 6.928 1.00 94.50 92 ALA A C 1
ATOM 739 O O . ALA A 1 92 ? -1.988 7.945 5.847 1.00 94.50 92 ALA A O 1
ATOM 740 N N . ASP A 1 93 ? -1.894 6.116 7.148 1.00 96.25 93 ASP A N 1
ATOM 741 C CA . ASP A 1 93 ? -1.342 5.207 6.136 1.00 96.25 93 ASP A CA 1
ATOM 742 C C . ASP A 1 93 ? -2.431 4.591 5.243 1.00 96.25 93 ASP A C 1
ATOM 744 O O . ASP A 1 93 ? -2.138 4.010 4.203 1.00 96.25 93 ASP A O 1
ATOM 748 N N . GLN A 1 94 ? -3.715 4.746 5.573 1.00 96.44 94 GLN A N 1
ATOM 749 C CA . GLN A 1 94 ? -4.791 4.289 4.696 1.00 96.44 94 GLN A CA 1
ATOM 750 C C . GLN A 1 94 ? -4.689 4.952 3.311 1.00 96.44 94 GLN A C 1
ATOM 752 O O . GLN A 1 94 ? -4.571 6.175 3.182 1.00 96.44 94 GLN A O 1
ATOM 757 N N . GLY A 1 95 ? -4.750 4.158 2.242 1.00 95.81 95 GLY A N 1
ATOM 758 C CA . GLY A 1 95 ? -4.605 4.699 0.894 1.00 95.81 95 GLY A CA 1
ATOM 759 C C . GLY A 1 95 ? -4.311 3.669 -0.182 1.00 95.81 95 GLY A C 1
ATOM 760 O O . GLY A 1 95 ? -4.365 2.461 0.036 1.00 95.81 95 GLY A O 1
ATOM 761 N N . MET A 1 96 ? -4.020 4.173 -1.380 1.00 97.12 96 MET A N 1
ATOM 762 C CA . MET A 1 96 ? -3.678 3.358 -2.538 1.00 97.12 96 MET A CA 1
ATOM 763 C C . MET A 1 96 ? -2.165 3.355 -2.744 1.00 97.12 96 MET A C 1
ATOM 765 O O . MET A 1 96 ? -1.545 4.401 -2.916 1.00 97.12 96 MET A O 1
ATOM 769 N N . TYR A 1 97 ? -1.586 2.165 -2.764 1.00 98.06 97 TYR A N 1
ATOM 770 C CA . TYR A 1 97 ? -0.170 1.921 -2.988 1.00 98.06 97 TYR A CA 1
ATOM 771 C C . TYR A 1 97 ? 0.015 1.289 -4.358 1.00 98.06 97 TYR A C 1
ATOM 773 O O . TYR A 1 97 ? -0.801 0.476 -4.789 1.00 98.06 97 TYR A O 1
ATOM 781 N N . ALA A 1 98 ? 1.085 1.653 -5.054 1.00 97.88 98 ALA A N 1
ATOM 782 C CA . ALA A 1 98 ? 1.385 1.141 -6.376 1.00 97.88 98 ALA A CA 1
ATOM 783 C C . ALA A 1 98 ? 2.825 0.652 -6.482 1.00 97.88 98 ALA A C 1
ATOM 785 O O . ALA A 1 98 ? 3.764 1.300 -6.017 1.00 97.88 98 ALA A O 1
ATOM 786 N N . CYS A 1 99 ? 2.973 -0.484 -7.154 1.00 97.88 99 CYS A N 1
ATOM 787 C CA . CYS A 1 99 ? 4.242 -0.960 -7.667 1.00 97.88 99 CYS A CA 1
ATOM 788 C C . CYS A 1 99 ? 4.369 -0.522 -9.125 1.00 97.88 99 CYS A C 1
ATOM 790 O O . CYS A 1 99 ? 3.503 -0.824 -9.951 1.00 97.88 99 CYS A O 1
ATOM 792 N N . VAL A 1 100 ? 5.466 0.155 -9.446 1.00 97.38 100 VAL A N 1
ATOM 793 C CA . VAL A 1 100 ? 5.830 0.527 -10.812 1.00 97.38 100 VAL A CA 1
ATOM 794 C C . VAL A 1 100 ? 7.080 -0.243 -11.195 1.00 97.38 100 VAL A C 1
ATOM 796 O O . VAL A 1 100 ? 8.092 -0.178 -10.499 1.00 97.38 100 VAL A O 1
ATOM 799 N N . SER A 1 101 ? 7.020 -0.960 -12.314 1.00 97.81 101 SER A N 1
ATOM 800 C CA . SER A 1 101 ? 8.182 -1.634 -12.879 1.00 97.81 101 SER A CA 1
ATOM 801 C C . SER A 1 101 ? 8.523 -1.082 -14.254 1.00 97.81 101 SER A C 1
ATOM 803 O O . SER A 1 101 ? 7.659 -1.054 -15.128 1.00 97.81 101 SER A O 1
ATOM 805 N N . GLY A 1 102 ? 9.768 -0.648 -14.457 1.00 97.06 102 GLY A N 1
ATOM 806 C CA . GLY A 1 102 ? 10.232 -0.032 -15.702 1.00 97.06 102 GLY A CA 1
ATOM 807 C C . GLY A 1 102 ? 11.510 -0.657 -16.256 1.00 97.06 102 GLY A C 1
ATOM 808 O O . GLY A 1 102 ? 12.396 -1.056 -15.505 1.00 97.06 102 GLY A O 1
ATOM 809 N N . ASN A 1 103 ? 11.618 -0.714 -17.580 1.00 95.56 103 ASN A N 1
ATOM 810 C CA . ASN A 1 103 ? 12.844 -1.020 -18.318 1.00 95.56 103 ASN A CA 1
ATOM 811 C C . ASN A 1 103 ? 12.977 -0.065 -19.527 1.00 95.56 103 ASN A C 1
ATOM 813 O O . ASN A 1 103 ? 12.137 0.813 -19.731 1.00 95.56 103 ASN A O 1
ATOM 817 N N . HIS A 1 104 ? 14.010 -0.231 -20.361 1.00 95.12 104 HIS A N 1
ATOM 818 C CA . HIS A 1 104 ? 14.231 0.652 -21.517 1.00 95.12 104 HIS A CA 1
ATOM 819 C C . HIS A 1 104 ? 13.161 0.550 -22.627 1.00 95.12 104 HIS A C 1
ATOM 821 O O . HIS A 1 104 ? 13.211 1.318 -23.583 1.00 95.12 104 HIS A O 1
ATOM 827 N N . LEU A 1 105 ? 12.209 -0.387 -22.532 1.00 96.19 105 LEU A N 1
ATOM 828 C CA . LEU A 1 105 ? 11.085 -0.547 -23.464 1.00 96.19 105 LEU A CA 1
ATOM 829 C C . LEU A 1 105 ? 9.756 -0.019 -22.911 1.00 96.19 105 LEU A C 1
ATOM 831 O O . LEU A 1 105 ? 8.762 0.000 -23.636 1.00 96.19 105 LEU A O 1
ATOM 835 N N . GLY A 1 106 ? 9.706 0.400 -21.646 1.00 96.25 106 GLY A N 1
ATOM 836 C CA . GLY A 1 106 ? 8.515 0.984 -21.039 1.00 96.25 106 GLY A CA 1
ATOM 837 C C . GLY A 1 106 ? 8.308 0.547 -19.595 1.00 96.25 106 GLY A C 1
ATOM 838 O O . GLY A 1 106 ? 9.227 0.082 -18.928 1.00 96.25 106 GLY A O 1
ATOM 839 N N . HIS A 1 107 ? 7.077 0.703 -19.111 1.00 96.81 107 HIS A N 1
ATOM 840 C CA . HIS A 1 107 ? 6.721 0.431 -17.723 1.00 96.81 107 HIS A CA 1
ATOM 841 C C . HIS A 1 107 ? 5.363 -0.268 -17.586 1.00 96.81 107 HIS A C 1
ATOM 843 O O . HIS A 1 107 ? 4.520 -0.220 -18.488 1.00 96.81 107 HIS A O 1
ATOM 849 N N . ALA A 1 108 ? 5.163 -0.903 -16.437 1.00 96.94 108 ALA A N 1
ATOM 850 C CA . ALA A 1 108 ? 3.906 -1.473 -15.977 1.00 96.94 108 ALA A CA 1
ATOM 851 C C . ALA A 1 108 ? 3.617 -1.018 -14.544 1.00 96.94 108 ALA A C 1
ATOM 853 O O . ALA A 1 108 ? 4.539 -0.737 -13.777 1.00 96.94 108 ALA A O 1
ATOM 854 N N . ILE A 1 109 ? 2.330 -0.941 -14.206 1.00 96.88 109 ILE A N 1
ATOM 855 C CA . ILE A 1 109 ? 1.842 -0.453 -12.915 1.00 96.88 109 ILE A CA 1
ATOM 856 C C . ILE A 1 109 ? 0.771 -1.414 -12.408 1.00 96.88 109 ILE A C 1
ATOM 858 O O . ILE A 1 109 ? -0.088 -1.843 -13.178 1.00 96.88 109 ILE A O 1
ATOM 862 N N . ALA A 1 110 ? 0.825 -1.731 -11.120 1.00 97.50 110 ALA A N 1
ATOM 863 C CA . ALA A 1 110 ? -0.235 -2.412 -10.388 1.00 97.50 110 ALA A CA 1
ATOM 864 C C . ALA A 1 110 ? -0.447 -1.694 -9.055 1.00 97.50 110 ALA A C 1
ATOM 866 O O . ALA A 1 110 ? 0.508 -1.159 -8.489 1.00 97.50 110 ALA A O 1
ATOM 867 N N . ASN A 1 111 ? -1.679 -1.682 -8.555 1.00 97.12 111 ASN A N 1
ATOM 868 C CA . ASN A 1 111 ? -2.043 -1.004 -7.319 1.00 97.12 111 ASN A CA 1
ATOM 869 C C . ASN A 1 111 ? -2.799 -1.925 -6.354 1.00 97.12 111 ASN A C 1
ATOM 871 O O . ASN A 1 111 ? -3.376 -2.935 -6.748 1.00 97.12 111 ASN A O 1
ATOM 875 N N . ALA A 1 112 ? -2.769 -1.551 -5.080 1.00 98.06 112 ALA A N 1
ATOM 876 C CA . ALA A 1 112 ? -3.542 -2.152 -4.009 1.00 98.06 112 ALA A CA 1
ATOM 877 C C . ALA A 1 112 ? -3.955 -1.080 -3.002 1.00 98.06 112 ALA A C 1
ATOM 879 O O . ALA A 1 112 ? -3.241 -0.103 -2.774 1.00 98.06 112 ALA A O 1
ATOM 880 N N . THR A 1 113 ? -5.108 -1.277 -2.382 1.00 98.00 113 THR A N 1
ATOM 881 C CA . THR A 1 113 ? -5.622 -0.415 -1.322 1.00 98.00 113 THR A CA 1
ATOM 882 C C . THR A 1 113 ? -5.310 -1.018 0.044 1.00 98.00 113 THR A C 1
ATOM 884 O O . THR A 1 113 ? -5.588 -2.194 0.280 1.00 98.00 113 THR A O 1
ATOM 887 N N . LEU A 1 114 ? -4.753 -0.199 0.937 1.00 98.00 114 LEU A N 1
ATOM 888 C CA . LEU A 1 114 ? -4.639 -0.475 2.364 1.00 98.00 114 LEU A CA 1
ATOM 889 C C . LEU A 1 114 ? -5.823 0.166 3.086 1.00 98.00 114 LEU A C 1
ATOM 891 O O . LEU A 1 114 ? -6.011 1.376 2.976 1.00 98.00 114 LEU A O 1
ATOM 895 N N . THR A 1 115 ? -6.584 -0.625 3.834 1.00 97.50 115 THR A N 1
ATOM 896 C CA . THR A 1 115 ? -7.611 -0.156 4.776 1.00 97.50 115 THR A CA 1
ATOM 897 C C . THR A 1 115 ? -7.126 -0.400 6.198 1.00 97.50 115 THR A C 1
ATOM 899 O O . THR A 1 115 ? -6.590 -1.472 6.476 1.00 97.50 115 THR A O 1
ATOM 902 N N . VAL A 1 116 ? -7.306 0.570 7.095 1.00 97.00 116 VAL A N 1
ATOM 903 C CA . VAL A 1 116 ? -6.809 0.471 8.473 1.00 97.00 116 VAL A CA 1
ATOM 904 C C . VAL A 1 116 ? -7.969 0.448 9.459 1.00 97.00 116 VAL A C 1
ATOM 906 O O . VAL A 1 116 ? -8.792 1.361 9.474 1.00 97.00 116 VAL A O 1
ATOM 909 N N . ASN A 1 117 ? -8.032 -0.589 10.291 1.00 94.50 117 ASN A N 1
ATOM 910 C CA . ASN A 1 117 ? -9.006 -0.678 11.372 1.00 94.50 117 ASN A CA 1
ATOM 911 C C . ASN A 1 117 ? -8.441 -0.026 12.637 1.00 94.50 117 ASN A C 1
ATOM 913 O O . ASN A 1 117 ? -7.392 -0.430 13.144 1.00 94.50 117 ASN A O 1
ATOM 917 N N . GLU A 1 118 ? -9.169 0.930 13.206 1.00 86.19 118 GLU A N 1
ATOM 918 C CA . GLU A 1 118 ? -8.894 1.407 14.561 1.00 86.19 118 GLU A CA 1
ATOM 919 C C . GLU A 1 118 ? -9.720 0.620 15.569 1.00 86.19 118 GLU A C 1
ATOM 921 O O . GLU A 1 118 ? -10.954 0.698 15.582 1.00 86.19 118 GLU A O 1
ATOM 926 N N . PHE A 1 119 ? -9.036 -0.085 16.471 1.00 69.19 119 PHE A N 1
ATOM 927 C CA . PHE A 1 119 ? -9.661 -0.571 17.692 1.00 69.19 119 PHE A CA 1
ATOM 928 C C . PHE A 1 119 ? -10.024 0.624 18.575 1.00 69.19 119 PHE A C 1
ATOM 930 O O . PHE A 1 119 ? -9.263 1.054 19.440 1.00 69.19 119 PHE A O 1
ATOM 937 N N . HIS A 1 120 ? -11.235 1.136 18.388 1.00 62.09 120 HIS A N 1
ATOM 938 C CA . HIS A 1 120 ? -11.909 1.871 19.439 1.00 62.09 120 HIS A CA 1
ATOM 939 C C . HIS A 1 120 ? -12.218 0.838 20.513 1.00 62.09 120 HIS A C 1
ATOM 941 O O . HIS A 1 120 ? -13.084 -0.016 20.316 1.00 62.09 120 HIS A O 1
ATOM 947 N N . ALA A 1 121 ? -11.476 0.860 21.621 1.00 54.94 121 ALA A N 1
ATOM 948 C CA . ALA A 1 121 ? -11.881 0.118 22.801 1.00 54.94 121 ALA A CA 1
ATOM 949 C C . ALA A 1 121 ? -13.311 0.564 23.112 1.00 54.94 121 ALA A C 1
ATOM 951 O O . ALA A 1 121 ? -13.533 1.687 23.564 1.00 54.94 121 ALA A O 1
ATOM 952 N N . MET A 1 122 ? -14.288 -0.287 22.792 1.00 52.69 122 MET A N 1
ATOM 953 C CA . MET A 1 122 ? -15.647 -0.108 23.252 1.00 52.69 122 MET A CA 1
ATOM 954 C C . MET A 1 122 ? -15.525 -0.190 24.764 1.00 52.69 122 MET A C 1
ATOM 956 O O . MET A 1 122 ? -15.385 -1.274 25.330 1.00 52.69 122 MET A O 1
ATOM 960 N N . THR A 1 123 ? -15.492 0.966 25.420 1.00 53.12 123 THR A N 1
ATOM 961 C CA . THR A 1 123 ? -15.778 1.054 26.837 1.00 53.12 123 THR A CA 1
ATOM 962 C C . THR A 1 123 ? -17.186 0.513 26.960 1.00 53.12 123 THR A C 1
ATOM 964 O O . THR A 1 123 ? -18.169 1.211 26.719 1.00 53.12 123 THR A O 1
ATOM 967 N N . LEU A 1 124 ? -17.281 -0.786 27.252 1.00 57.88 124 LEU A N 1
ATOM 968 C CA . LEU A 1 124 ? -18.482 -1.374 27.797 1.00 57.88 124 LEU A CA 1
ATOM 969 C C . LEU A 1 124 ? -18.809 -0.467 28.972 1.00 57.88 124 LEU A C 1
ATOM 971 O O . LEU A 1 124 ? -18.086 -0.442 29.969 1.00 57.88 124 LEU A O 1
ATOM 975 N N . ALA A 1 125 ? -19.841 0.355 28.807 1.00 57.03 125 ALA A N 1
ATOM 976 C CA . ALA A 1 125 ? -20.490 0.975 29.929 1.00 57.03 125 ALA A CA 1
ATOM 977 C C . ALA A 1 125 ? -21.023 -0.207 30.732 1.00 57.03 125 ALA A C 1
ATOM 979 O O . ALA A 1 125 ? -22.125 -0.696 30.486 1.00 57.03 125 ALA A O 1
ATOM 980 N N . THR A 1 126 ? -20.199 -0.729 31.639 1.00 54.66 126 THR A N 1
ATOM 981 C CA . THR A 1 126 ? -20.648 -1.532 32.760 1.00 54.66 126 THR A CA 1
ATOM 982 C C . THR A 1 126 ? -21.536 -0.575 33.528 1.00 54.66 126 THR A C 1
ATOM 984 O O . THR A 1 126 ? -21.068 0.186 34.372 1.00 54.66 126 THR A O 1
ATOM 987 N N . GLY A 1 127 ? -22.792 -0.477 33.092 1.00 50.72 127 GLY A N 1
ATOM 988 C CA . GLY A 1 127 ? -23.776 0.396 33.682 1.00 50.72 127 GLY A CA 1
ATOM 989 C C . GLY A 1 127 ? -23.865 -0.016 35.132 1.00 50.72 127 GLY A C 1
ATOM 990 O O . GLY A 1 127 ? -24.392 -1.082 35.437 1.00 50.72 127 GLY A O 1
ATOM 991 N N . ASN A 1 128 ? -23.308 0.803 36.018 1.00 56.97 128 ASN A N 1
ATOM 992 C CA . ASN A 1 128 ? -23.704 0.764 37.406 1.00 56.97 128 ASN A CA 1
ATOM 993 C C . ASN A 1 128 ? -25.210 1.041 37.383 1.00 56.97 128 ASN A C 1
ATOM 995 O O . ASN A 1 128 ? -25.601 2.086 36.848 1.00 56.97 128 ASN A O 1
ATOM 999 N N . PRO A 1 129 ? -26.082 0.128 37.842 1.00 56.72 129 PRO A N 1
ATOM 1000 C CA . PRO A 1 129 ? -27.495 0.427 37.890 1.00 56.72 129 PRO A CA 1
ATOM 1001 C C . PRO A 1 129 ? -27.703 1.431 39.024 1.00 56.72 129 PRO A C 1
ATOM 1003 O O . PRO A 1 129 ? -28.068 1.069 40.138 1.00 56.72 129 PRO A O 1
ATOM 1006 N N . ASP A 1 130 ? -27.494 2.715 38.743 1.00 56.91 130 ASP A N 1
ATOM 1007 C CA . ASP A 1 130 ? -28.033 3.791 39.560 1.00 56.91 130 ASP A CA 1
ATOM 1008 C C . ASP A 1 130 ? -29.548 3.785 39.332 1.00 56.91 130 ASP A C 1
ATOM 1010 O O . ASP A 1 130 ? -30.105 4.591 38.586 1.00 56.91 130 ASP A O 1
ATOM 1014 N N . THR A 1 131 ? -30.244 2.832 39.956 1.00 62.81 131 THR A N 1
ATOM 1015 C CA . THR A 1 131 ? -31.705 2.798 40.025 1.00 62.81 131 THR A CA 1
ATOM 1016 C C . THR A 1 131 ? -32.179 3.930 40.931 1.00 62.81 131 THR A C 1
ATOM 1018 O O . THR A 1 131 ? -32.657 3.719 42.046 1.00 62.81 131 THR A O 1
ATOM 1021 N N . LYS A 1 132 ? -32.040 5.172 40.466 1.00 65.69 132 LYS A N 1
ATOM 1022 C CA . LYS A 1 132 ? -32.778 6.302 41.016 1.00 65.69 132 LYS A CA 1
ATOM 1023 C C . LYS A 1 132 ? -34.201 6.192 40.499 1.00 65.69 132 LYS A C 1
ATOM 1025 O O . LYS A 1 132 ? -34.510 6.615 39.389 1.00 65.69 132 LYS A O 1
ATOM 1030 N N . TRP A 1 133 ? -35.058 5.584 41.315 1.00 66.69 133 TRP A N 1
ATOM 1031 C CA . TRP A 1 133 ? -36.500 5.578 41.108 1.00 66.69 133 TRP A CA 1
ATOM 1032 C C . TRP A 1 133 ? -36.960 6.992 40.750 1.00 66.69 133 TRP A C 1
ATOM 1034 O O . TRP A 1 133 ? -36.727 7.939 41.506 1.00 66.69 133 TRP A O 1
ATOM 1044 N N . SER A 1 134 ? -37.584 7.141 39.580 1.00 72.25 134 SER A N 1
ATOM 1045 C CA . SER A 1 134 ? -38.182 8.414 39.189 1.00 72.25 134 SER A CA 1
ATOM 1046 C C . SER A 1 134 ? -39.142 8.850 40.294 1.00 72.25 134 SER A C 1
ATOM 1048 O O . SER A 1 134 ? -39.942 8.045 40.779 1.00 72.25 134 SER A O 1
ATOM 1050 N N . ARG A 1 135 ? -39.067 10.119 40.713 1.00 76.00 135 ARG A N 1
ATOM 1051 C CA . ARG A 1 135 ? -39.939 10.684 41.762 1.00 76.00 135 ARG A CA 1
ATOM 1052 C C . ARG A 1 135 ? -41.415 10.386 41.481 1.00 76.00 135 ARG A C 1
ATOM 1054 O O . ARG A 1 135 ? -42.166 10.113 42.409 1.00 76.00 135 ARG A O 1
ATOM 1061 N N . SER A 1 136 ? -41.801 10.348 40.207 1.00 74.50 136 SER A N 1
ATOM 1062 C CA . SER A 1 136 ? -43.151 9.992 39.763 1.00 74.50 136 SER A CA 1
ATOM 1063 C C . SER A 1 136 ? -43.527 8.544 40.094 1.00 74.50 136 SER A C 1
ATOM 1065 O O . SER A 1 136 ? -44.642 8.287 40.541 1.00 74.50 136 SER A O 1
ATOM 1067 N N . SER A 1 137 ? -42.595 7.601 39.935 1.00 80.12 137 SER A N 1
ATOM 1068 C CA . SER A 1 137 ? -42.803 6.183 40.252 1.00 80.12 137 SER A CA 1
ATOM 1069 C C . SER A 1 137 ? -42.983 5.958 41.754 1.00 80.12 137 SER A C 1
ATOM 1071 O O . SER A 1 137 ? -43.835 5.172 42.156 1.00 80.12 137 SER A O 1
ATOM 1073 N N . VAL A 1 138 ? -42.240 6.690 42.592 1.00 85.62 138 VAL A N 1
ATOM 1074 C CA . VAL A 1 138 ? -42.381 6.614 44.057 1.00 85.62 138 VAL A CA 1
ATOM 1075 C C . VAL A 1 138 ? -43.743 7.155 44.500 1.00 85.62 138 VAL A C 1
ATOM 1077 O O . VAL A 1 138 ? -44.443 6.511 45.279 1.00 85.62 138 VAL A O 1
ATOM 1080 N N . VAL A 1 139 ? -44.157 8.307 43.961 1.00 87.88 139 VAL A N 1
ATOM 1081 C CA . VAL A 1 139 ? -45.451 8.926 44.291 1.00 87.88 139 VAL A CA 1
ATOM 1082 C C . VAL A 1 139 ? -46.624 8.026 43.887 1.00 87.88 139 VAL A C 1
ATOM 1084 O O . VAL A 1 139 ? -47.565 7.868 44.665 1.00 87.88 139 VAL A O 1
ATOM 1087 N N . ALA A 1 140 ? -46.554 7.386 42.716 1.00 88.75 140 ALA A N 1
ATOM 1088 C CA . ALA A 1 140 ? -47.601 6.482 42.245 1.00 88.75 140 ALA A CA 1
ATOM 1089 C C . ALA A 1 140 ? -47.798 5.271 43.176 1.00 88.75 140 ALA A C 1
ATOM 1091 O O . ALA A 1 140 ? -48.932 4.927 43.510 1.00 88.75 140 ALA A O 1
ATOM 1092 N N . VAL A 1 141 ? -46.708 4.656 43.648 1.00 91.19 141 VAL A N 1
ATOM 1093 C CA . VAL A 1 141 ? -46.780 3.499 44.556 1.00 91.19 141 VAL A CA 1
ATOM 1094 C C . VAL A 1 141 ? -47.372 3.895 45.909 1.00 91.19 141 VAL A C 1
ATOM 1096 O O . VAL A 1 141 ? -48.247 3.198 46.419 1.00 91.19 141 VAL A O 1
ATOM 1099 N N . VAL A 1 142 ? -46.963 5.038 46.470 1.00 93.12 142 VAL A N 1
ATOM 1100 C CA . VAL A 1 142 ? -47.506 5.528 47.749 1.00 93.12 142 VAL A CA 1
ATOM 1101 C C . VAL A 1 142 ? -49.012 5.785 47.648 1.00 93.12 142 VAL A C 1
ATOM 1103 O O . VAL A 1 142 ? -49.763 5.390 48.538 1.00 93.12 142 VAL A O 1
ATOM 1106 N N . PHE A 1 143 ? -49.476 6.381 46.548 1.00 94.06 143 PHE A N 1
ATOM 1107 C CA . PHE A 1 143 ? -50.900 6.637 46.336 1.00 94.06 143 PHE A CA 1
ATOM 1108 C C . PHE A 1 143 ? -51.725 5.341 46.250 1.00 94.06 143 PHE A C 1
ATOM 1110 O O . PHE A 1 143 ? -52.771 5.231 46.890 1.00 94.06 143 PHE A O 1
ATOM 1117 N N . LEU A 1 144 ? -51.228 4.327 45.532 1.00 94.50 144 LEU A N 1
ATOM 1118 C CA . LEU A 1 144 ? -51.888 3.019 45.433 1.00 94.50 144 LEU A CA 1
ATOM 1119 C C . LEU A 1 144 ? -51.998 2.314 46.793 1.00 94.50 144 LEU A C 1
ATOM 1121 O O . LEU A 1 144 ? -53.036 1.723 47.097 1.00 94.50 144 LEU A O 1
ATOM 1125 N N . LEU A 1 145 ? -50.968 2.418 47.637 1.00 95.44 145 LEU A N 1
ATOM 1126 C CA . LEU A 1 145 ? -50.991 1.849 48.987 1.00 95.44 145 LEU A CA 1
ATOM 1127 C C . LEU A 1 145 ? -52.030 2.536 49.884 1.00 95.44 145 LEU A C 1
ATOM 1129 O O . LEU A 1 145 ? -52.750 1.857 50.615 1.00 95.44 145 LEU A O 1
ATOM 1133 N N . ILE A 1 146 ? -52.163 3.863 49.796 1.00 95.75 146 ILE A N 1
ATOM 1134 C CA . ILE A 1 146 ? -53.173 4.617 50.558 1.00 95.75 146 ILE A CA 1
ATOM 1135 C C . ILE A 1 146 ? -54.590 4.197 50.148 1.00 95.75 146 ILE A C 1
ATOM 1137 O O . ILE A 1 146 ? -55.434 3.959 51.014 1.00 95.75 146 ILE A O 1
ATOM 1141 N N . LEU A 1 147 ? -54.848 4.050 48.843 1.00 95.75 147 LEU A N 1
ATOM 1142 C CA . LEU A 1 147 ? -56.147 3.590 48.346 1.00 95.75 147 LEU A CA 1
ATOM 1143 C C . LEU A 1 147 ? -56.479 2.178 48.844 1.00 95.75 147 LEU A C 1
ATOM 1145 O O . LEU A 1 147 ? -57.593 1.939 49.313 1.00 95.75 147 LEU A O 1
ATOM 1149 N N . LEU A 1 148 ? -55.509 1.258 48.823 1.00 95.88 148 LEU A N 1
ATOM 1150 C CA . LEU A 1 148 ? -55.697 -0.095 49.351 1.00 95.88 148 LEU A CA 1
ATOM 1151 C C . LEU A 1 148 ? -56.044 -0.085 50.844 1.00 95.88 148 LEU A C 1
ATOM 1153 O O . LEU A 1 148 ? -57.006 -0.734 51.252 1.00 95.88 148 LEU A O 1
ATOM 1157 N N . ILE A 1 149 ? -55.336 0.703 51.655 1.00 95.81 149 ILE A N 1
ATOM 1158 C CA . ILE A 1 149 ? -55.617 0.811 53.094 1.00 95.81 149 ILE A CA 1
ATOM 1159 C C . ILE A 1 149 ? -57.019 1.380 53.339 1.00 95.81 149 ILE A C 1
ATOM 1161 O O . ILE A 1 149 ? -57.750 0.874 54.192 1.00 95.81 149 ILE A O 1
ATOM 1165 N N . PHE A 1 150 ? -57.430 2.393 52.574 1.00 96.00 150 PHE A N 1
ATOM 1166 C CA . PHE A 1 150 ? -58.764 2.974 52.705 1.00 96.00 150 PHE A CA 1
ATOM 1167 C C . PHE A 1 150 ? -59.862 1.958 52.361 1.00 96.00 150 PHE A C 1
ATOM 1169 O O . PHE A 1 150 ? -60.830 1.823 53.107 1.00 96.00 150 PHE A O 1
ATOM 1176 N N . THR A 1 151 ? -59.690 1.183 51.286 1.00 94.88 151 THR A N 1
ATOM 1177 C CA . THR A 1 151 ? -60.646 0.123 50.912 1.00 94.88 151 THR A CA 1
ATOM 1178 C C . THR A 1 151 ? -60.705 -1.016 51.936 1.00 94.88 151 THR A C 1
ATOM 1180 O O . THR A 1 151 ? -61.787 -1.510 52.256 1.00 94.88 151 THR A O 1
ATOM 1183 N N . LEU A 1 152 ? -59.574 -1.406 52.528 1.00 95.38 152 LEU A N 1
ATOM 1184 C CA . LEU A 1 152 ? -59.544 -2.401 53.605 1.00 95.38 152 LEU A CA 1
ATOM 1185 C C . LEU A 1 152 ? -60.218 -1.879 54.880 1.00 95.38 152 LEU A C 1
ATOM 1187 O O . LEU A 1 152 ? -60.970 -2.599 55.529 1.00 95.38 152 LEU A O 1
ATOM 1191 N N . SER A 1 153 ? -60.014 -0.609 55.222 1.00 94.12 153 SER A N 1
ATOM 1192 C CA . SER A 1 153 ? -60.661 0.013 56.380 1.00 94.12 153 SER A CA 1
ATOM 1193 C C . SER A 1 153 ? -62.181 0.090 56.215 1.00 94.12 153 SER A C 1
ATOM 1195 O O . SER A 1 153 ? -62.927 -0.309 57.112 1.00 94.12 153 SER A O 1
ATOM 1197 N N . THR A 1 154 ? -62.664 0.532 55.050 1.00 93.00 154 THR A N 1
ATOM 1198 C CA . THR A 1 154 ? -64.107 0.629 54.785 1.00 93.00 154 THR A CA 1
ATOM 1199 C C . THR A 1 154 ? -64.774 -0.739 54.748 1.00 93.00 154 THR A C 1
ATOM 1201 O O . THR A 1 154 ? -65.858 -0.893 55.306 1.00 93.00 154 THR A O 1
ATOM 1204 N N . THR A 1 155 ? -64.124 -1.756 54.174 1.00 93.25 155 THR A N 1
ATOM 1205 C CA . THR A 1 155 ? -64.636 -3.135 54.198 1.00 93.25 155 THR A CA 1
ATOM 1206 C C . THR A 1 155 ? -64.654 -3.720 55.608 1.00 93.25 155 THR A C 1
ATOM 1208 O O . THR A 1 155 ? -65.659 -4.314 55.997 1.00 93.25 155 THR A O 1
ATOM 1211 N N . LEU A 1 156 ? -63.617 -3.505 56.422 1.00 93.12 156 LEU A N 1
ATOM 1212 C CA . LEU A 1 156 ? -63.612 -3.930 57.825 1.00 93.12 156 LEU A CA 1
ATOM 1213 C C . LEU A 1 156 ? -64.697 -3.224 58.642 1.00 93.12 156 LEU A C 1
ATOM 1215 O O . LEU A 1 156 ? -65.396 -3.876 59.418 1.00 93.12 156 LEU A O 1
ATOM 1219 N N . PHE A 1 157 ? -64.883 -1.918 58.440 1.00 93.56 157 PHE A N 1
ATOM 1220 C CA . PHE A 1 157 ? -65.953 -1.159 59.080 1.00 93.56 157 PHE A CA 1
ATOM 1221 C C . PHE A 1 157 ? -67.332 -1.661 58.643 1.00 93.56 157 PHE A C 1
ATOM 1223 O O . PHE A 1 157 ? -68.201 -1.887 59.480 1.00 93.56 157 PHE A O 1
ATOM 1230 N N . TYR A 1 158 ? -67.516 -1.928 57.349 1.00 91.56 158 TYR A N 1
ATOM 1231 C CA . TYR A 1 158 ? -68.743 -2.502 56.806 1.00 91.56 158 TYR A CA 1
ATOM 1232 C C . TYR A 1 158 ? -69.043 -3.881 57.415 1.00 91.56 158 TYR A C 1
ATOM 1234 O O . TYR A 1 158 ? -70.149 -4.113 57.907 1.00 91.56 158 TYR A O 1
ATOM 1242 N N . ILE A 1 159 ? -68.044 -4.769 57.490 1.00 90.00 159 ILE A N 1
ATOM 1243 C CA . ILE A 1 159 ? -68.158 -6.082 58.143 1.00 90.00 159 ILE A CA 1
ATOM 1244 C C . ILE A 1 159 ? -68.469 -5.922 59.637 1.00 90.00 159 ILE A C 1
ATOM 1246 O O . ILE A 1 159 ? -69.303 -6.654 60.171 1.00 90.00 159 ILE A O 1
ATOM 1250 N N . PHE A 1 160 ? -67.845 -4.963 60.325 1.00 90.12 160 PHE A N 1
ATOM 1251 C CA . PHE A 1 160 ? -68.119 -4.672 61.732 1.00 90.12 160 PHE A CA 1
ATOM 1252 C C . PHE A 1 160 ? -69.557 -4.176 61.942 1.00 90.12 160 PHE A C 1
ATOM 1254 O O . PHE A 1 160 ? -70.249 -4.666 62.836 1.00 90.12 160 PHE A O 1
ATOM 1261 N N . CYS A 1 161 ? -70.048 -3.274 61.088 1.00 84.69 161 CYS A N 1
ATOM 1262 C CA . CYS A 1 161 ? -71.427 -2.789 61.103 1.00 84.69 161 CYS A CA 1
ATOM 1263 C C . CYS A 1 161 ? -72.436 -3.913 60.848 1.00 84.69 161 CYS A C 1
ATOM 1265 O O . CYS A 1 161 ? -73.434 -4.000 61.567 1.00 84.69 161 CYS A O 1
ATOM 1267 N N . ILE A 1 162 ? -72.167 -4.803 59.886 1.00 82.44 162 ILE A N 1
ATOM 1268 C CA . ILE A 1 162 ? -73.006 -5.981 59.628 1.00 82.44 162 ILE A CA 1
ATOM 1269 C C . ILE A 1 162 ? -72.993 -6.923 60.827 1.00 82.44 162 ILE A C 1
ATOM 1271 O O . ILE A 1 162 ? -74.055 -7.323 61.293 1.00 82.44 162 ILE A O 1
ATOM 1275 N N . ARG A 1 163 ? -71.817 -7.247 61.378 1.00 80.12 163 ARG A N 1
ATOM 1276 C CA . ARG A 1 163 ? -71.703 -8.113 62.561 1.00 80.12 163 ARG A CA 1
ATOM 1277 C C . ARG A 1 163 ? -72.429 -7.523 63.765 1.00 80.12 163 ARG A C 1
ATOM 1279 O O . ARG A 1 163 ? -73.077 -8.264 64.496 1.00 80.12 163 ARG A O 1
ATOM 1286 N N . LYS A 1 164 ? -72.372 -6.203 63.960 1.00 77.75 164 LYS A N 1
ATOM 1287 C CA . LYS A 1 164 ? -73.100 -5.512 65.031 1.00 77.75 164 LYS A CA 1
ATOM 1288 C C . LYS A 1 164 ? -74.616 -5.554 64.810 1.00 77.75 164 LYS A C 1
ATOM 1290 O O . LYS A 1 164 ? -75.340 -5.850 65.754 1.00 77.75 164 LYS A O 1
ATOM 1295 N N . ARG A 1 165 ? -75.093 -5.327 63.577 1.00 71.38 165 ARG A N 1
ATOM 1296 C CA . ARG A 1 165 ? -76.519 -5.456 63.212 1.00 71.38 165 ARG A CA 1
ATOM 1297 C C . ARG A 1 165 ? -77.033 -6.893 63.355 1.00 71.38 165 ARG A C 1
ATOM 1299 O O . ARG A 1 165 ? -78.103 -7.092 63.912 1.00 71.38 165 ARG A O 1
ATOM 1306 N N . SER A 1 166 ? -76.254 -7.885 62.928 1.00 69.56 166 SER A N 1
ATOM 1307 C CA . SER A 1 166 ? -76.578 -9.310 63.075 1.00 69.56 166 SER A CA 1
ATOM 1308 C C . SER A 1 166 ? -76.639 -9.734 64.546 1.00 69.56 166 SER A C 1
ATOM 1310 O O . SER A 1 166 ? -77.601 -10.382 64.944 1.00 69.56 166 SER A O 1
ATOM 1312 N N . LYS A 1 167 ? -75.685 -9.302 65.385 1.00 71.38 167 LYS A N 1
ATOM 1313 C CA . LYS A 1 167 ? -75.742 -9.534 66.840 1.00 71.38 167 LYS A CA 1
ATOM 1314 C C . LYS A 1 167 ? -76.972 -8.893 67.491 1.00 71.38 167 LYS A C 1
ATOM 1316 O O . LYS A 1 167 ? -77.554 -9.503 68.379 1.00 71.38 167 LYS A O 1
ATOM 1321 N N . ALA A 1 168 ? -77.375 -7.700 67.044 1.00 68.06 168 ALA A N 1
ATOM 1322 C CA . ALA A 1 168 ? -78.588 -7.046 67.534 1.00 68.06 168 ALA A CA 1
ATOM 1323 C C . ALA A 1 168 ? -79.862 -7.831 67.164 1.00 68.06 168 ALA A C 1
ATOM 1325 O O . ALA A 1 168 ? -80.726 -7.992 68.016 1.00 68.06 168 ALA A O 1
ATOM 1326 N N . GLN A 1 169 ? -79.944 -8.391 65.950 1.00 64.12 169 GLN A N 1
ATOM 1327 C CA . GLN A 1 169 ? -81.085 -9.227 65.548 1.00 64.12 169 GLN A CA 1
ATOM 1328 C C . GLN A 1 169 ? -81.119 -10.602 66.237 1.00 64.12 169 GLN A C 1
ATOM 1330 O O . GLN A 1 169 ? -82.199 -11.087 66.555 1.00 64.12 169 GLN A O 1
ATOM 1335 N N . ILE A 1 170 ? -79.966 -11.222 66.523 1.00 62.19 170 ILE A N 1
ATOM 1336 C CA . ILE A 1 170 ? -79.912 -12.486 67.287 1.00 62.19 170 ILE A CA 1
ATOM 1337 C C . ILE A 1 170 ? -80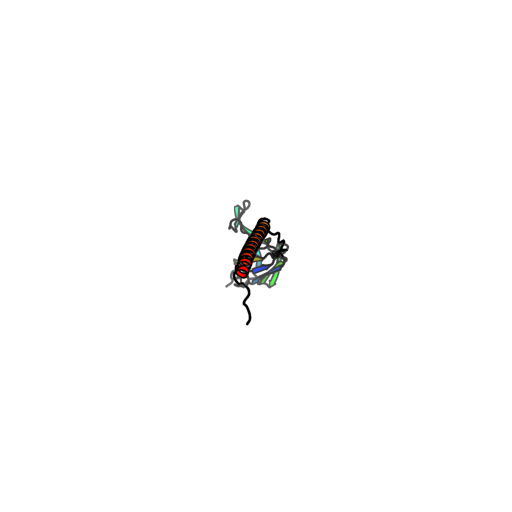.400 -12.277 68.732 1.00 62.19 170 ILE A C 1
ATOM 1339 O O . ILE A 1 170 ? -81.174 -13.091 69.225 1.00 62.19 170 ILE A O 1
ATOM 1343 N N . ALA A 1 171 ? -80.020 -11.171 69.385 1.00 60.69 171 ALA A N 1
ATOM 1344 C CA . ALA A 1 171 ? -80.508 -10.833 70.728 1.00 60.69 171 ALA A CA 1
ATOM 1345 C C . ALA A 1 171 ? -82.031 -10.589 70.761 1.00 60.69 171 ALA A C 1
ATOM 1347 O O . ALA A 1 171 ? -82.694 -10.942 71.732 1.00 60.69 171 ALA A O 1
ATOM 1348 N N . GLU A 1 172 ? -82.592 -10.030 69.686 1.00 61.31 172 GLU A N 1
ATOM 1349 C CA . GLU A 1 172 ? -84.040 -9.841 69.537 1.00 61.31 172 GLU A CA 1
ATOM 1350 C C . GLU A 1 172 ? -84.776 -11.181 69.303 1.00 61.31 172 GLU A C 1
ATOM 1352 O O . GLU A 1 172 ? -85.860 -11.395 69.845 1.00 61.31 172 GLU A O 1
ATOM 1357 N N . MET A 1 173 ? -84.170 -12.130 68.573 1.00 55.75 173 MET A N 1
ATOM 1358 C CA . MET A 1 173 ? -84.725 -13.478 68.361 1.00 55.75 173 MET A CA 1
ATOM 1359 C C . MET A 1 173 ? -84.662 -14.378 69.608 1.00 55.75 173 MET A C 1
ATOM 1361 O O . MET A 1 173 ? -85.596 -15.149 69.835 1.00 55.75 173 MET A O 1
ATOM 1365 N N . GLU A 1 174 ? -83.617 -14.283 70.441 1.00 58.12 174 GLU A N 1
ATOM 1366 C CA . GLU A 1 174 ? -83.535 -15.032 71.712 1.00 58.12 174 GLU A CA 1
ATOM 1367 C C . GLU A 1 174 ? -84.633 -14.625 72.706 1.00 58.12 174 GLU A C 1
ATOM 1369 O O . GLU A 1 174 ? -85.062 -15.439 73.520 1.00 58.12 174 GLU A O 1
ATOM 1374 N N . GLN A 1 175 ? -85.163 -13.404 72.598 1.00 58.84 175 GLN A N 1
ATOM 1375 C CA . GLN A 1 175 ? -86.285 -12.953 73.419 1.00 58.84 175 GLN A CA 1
ATOM 1376 C C . GLN A 1 175 ? -87.638 -13.548 72.975 1.00 58.84 175 GLN A C 1
ATOM 1378 O O . GLN A 1 175 ? -88.586 -13.562 73.761 1.00 58.84 175 GLN A O 1
ATOM 1383 N N . PHE A 1 176 ? -87.737 -14.080 71.748 1.00 59.09 176 PHE A N 1
ATOM 1384 C CA . PHE A 1 176 ? -88.962 -14.697 71.215 1.00 59.09 176 PHE A CA 1
ATOM 1385 C C . PHE A 1 176 ? -89.067 -16.207 71.503 1.00 59.09 176 PHE A C 1
ATOM 1387 O O . PHE A 1 176 ? -90.167 -16.763 71.488 1.00 59.09 176 PHE A O 1
ATOM 1394 N N . ILE A 1 177 ? -87.954 -16.884 71.807 1.00 57.81 177 ILE A N 1
ATOM 1395 C CA . ILE A 1 177 ? -87.940 -18.300 72.210 1.00 57.81 177 ILE A CA 1
ATOM 1396 C C . ILE A 1 177 ? -87.951 -18.368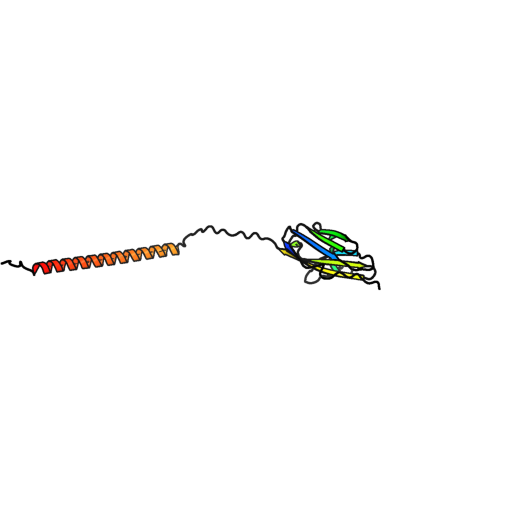 73.744 1.00 57.81 177 ILE A C 1
ATOM 1398 O O . ILE A 1 177 ? -86.921 -18.480 74.402 1.00 57.81 177 ILE A O 1
ATOM 1402 N N . GLY A 1 178 ? -89.149 -18.281 74.329 1.00 62.75 178 GLY A N 1
ATOM 1403 C CA . GLY A 1 178 ? -89.367 -18.561 75.752 1.00 62.75 178 GLY A CA 1
ATOM 1404 C C . GLY A 1 178 ? -89.014 -20.014 76.131 1.00 62.75 178 GLY A C 1
ATOM 1405 O O . GLY A 1 178 ? -88.912 -20.881 75.259 1.00 62.75 178 GLY A O 1
ATOM 1406 N N . PRO A 1 179 ? -88.824 -20.318 77.429 1.00 58.09 179 PRO A N 1
ATOM 1407 C CA . PRO A 1 179 ? -88.242 -21.580 77.877 1.00 58.09 179 PRO A CA 1
ATOM 1408 C C . PRO A 1 179 ? -89.110 -22.786 77.490 1.00 58.09 179 PRO A C 1
ATOM 1410 O O . PRO A 1 179 ? -90.279 -22.883 77.868 1.00 58.09 179 PRO A 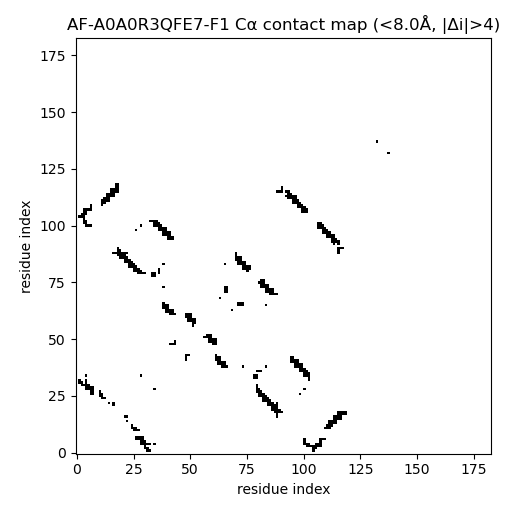O 1
ATOM 1413 N N . VAL A 1 180 ? -88.513 -23.748 76.780 1.00 61.69 180 VAL A N 1
ATOM 1414 C CA . VAL A 1 180 ? -89.128 -25.052 76.500 1.00 61.69 180 VAL A CA 1
ATOM 1415 C C . VAL A 1 180 ? -89.247 -25.829 77.812 1.00 61.69 180 VAL A C 1
ATOM 1417 O O . VAL A 1 180 ? -88.255 -26.256 78.405 1.00 61.69 180 VAL A O 1
ATOM 1420 N N . LYS A 1 181 ? -90.484 -26.012 78.275 1.00 53.34 181 LYS A N 1
ATOM 1421 C CA . LYS A 1 181 ? -90.827 -26.782 79.474 1.00 53.34 181 LYS A CA 1
ATOM 1422 C C . LYS A 1 181 ? -90.590 -28.273 79.193 1.00 53.34 181 LYS A C 1
ATOM 1424 O O . LYS A 1 181 ? -91.368 -28.892 78.471 1.00 53.34 181 LYS A O 1
ATOM 14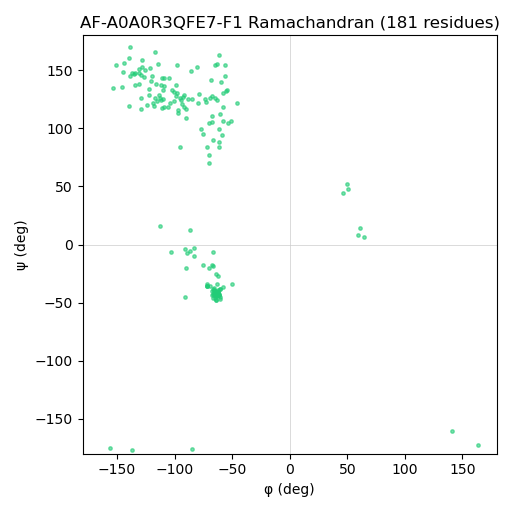29 N N . LYS A 1 182 ? -89.509 -28.849 79.732 1.00 52.38 182 LYS A N 1
ATOM 1430 C CA . LYS A 1 182 ? -89.308 -30.308 79.736 1.00 52.38 182 LYS A CA 1
ATOM 1431 C C . LYS A 1 182 ? -90.325 -30.938 80.694 1.00 52.38 182 LYS A C 1
ATOM 1433 O O . LYS A 1 182 ? -90.438 -30.490 81.835 1.00 52.38 182 LYS A O 1
ATOM 1438 N N . ARG A 1 183 ? -91.088 -31.910 80.194 1.00 51.88 183 ARG A N 1
ATOM 1439 C CA . ARG A 1 183 ? -91.925 -32.808 80.996 1.00 51.88 183 ARG A CA 1
ATOM 1440 C C . ARG A 1 183 ? -91.084 -33.974 81.492 1.00 51.88 183 ARG A C 1
ATOM 1442 O O . ARG A 1 183 ? -90.183 -34.380 80.725 1.00 51.88 183 ARG A O 1
#

Organism: NCBI:txid42155

Solvent-accessible surface area (backbone atoms only — not comparable to full-atom values): 10642 Å² total; per-residue (Å²): 132,90,63,42,36,41,66,52,80,87,53,47,60,67,46,76,44,50,54,65,35,72,49,78,47,41,45,43,50,50,55,95,55,85,51,46,79,46,52,32,36,55,44,72,56,94,91,31,49,58,44,81,37,79,90,76,70,41,76,40,78,40,64,46,57,37,84,78,37,90,54,37,46,77,43,74,78,48,82,49,28,39,33,43,34,34,47,62,34,42,70,87,67,42,43,40,38,32,45,38,32,34,40,100,69,36,63,32,75,51,59,28,43,41,44,53,45,74,84,71,78,76,74,73,75,76,70,73,82,78,78,71,73,52,69,67,60,56,52,52,53,55,52,54,52,52,52,51,52,51,52,53,51,51,50,52,50,51,50,49,52,48,52,51,52,51,53,53,51,51,59,57,51,59,72,70,61,68,85,83,81,81,129

Radius of gyration: 45.6 Å; C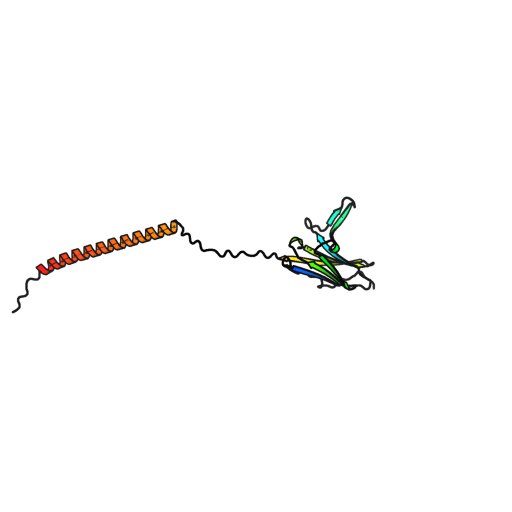α contacts (8 Å, |Δi|>4): 283; chains: 1; bounding box: 109×59×109 Å

pLDDT: mean 87.68, std 14.32, range [50.72, 98.56]

Nearest PDB structures (foldseek):
  1g1c-assembly2_B  TM=8.314E-01  e=4.202E-08  Homo sapiens
  2ill-assembly1_A  TM=8.543E-01  e=9.802E-08  Homo sapiens
  2dm3-assembly1_A  TM=8.572E-01  e=4.978E-08  Homo sapiens
  1pko-assembly1_A  TM=6.413E-01  e=1.111E-06  Rattus norvegicus
  6dlf-assembly1_A  TM=7.473E-01  e=6.397E-06  Homo sapiens